Protein AF-0000000072263989 (afdb_homodimer)

Nearest PDB structures (foldseek):
  3fhm-assembly2_B  TM=9.798E-01  e=7.984E-18  Agrobacterium fabrum str. C58
  3fhm-assembly2_C  TM=9.770E-01  e=9.778E-18  Agrobacterium fabrum str. C58
  3fhm-assembly1_D  TM=9.796E-01  e=4.326E-17  Agrobacterium fabrum str. C58
  4fry-assembly1_A  TM=9.377E-01  e=8.431E-15  Burkholderia ambifaria MC40-6
  1xkf-assembly1_B-2  TM=8.499E-01  e=1.248E-11  Mycobacterium tuberculosis

Organism: Brucella abortus (strain 2308) (NCBI:txid359391)

InterPro domains:
  IPR000644 CBS domain [PF00571] (12-61)
  IPR000644 CBS domain [PF00571] (72-124)
  IPR000644 CBS domain [PS51371] (8-68)
  IPR000644 CBS domain [PS51371] (76-131)
  IPR000644 CBS domain [SM00116] (13-61)
  IPR000644 CBS domain [SM00116] (79-126)
  IPR044725 CBS domain-containing protein CBSX3, CBS domain [cd04623] (11-123)
  IPR046342 CBS domain superfamily [G3DSA:3.10.580.10] (1-142)
  IPR046342 CBS domain superfamily [SSF54631] (1-140)
  IPR051257 Diverse Function CBS-Domain-Containing Protein [PTHR43080] (1-140)

pLDDT: mean 94.85, std 5.12, range [74.19, 98.88]

Secondary structure (DSSP, 8-state):
-BHHHHHHHH-----EE-TTSBHHHHHHHHHHHT-SEEEEE-TTS-EEEEEEHHHHHHHHHH-HHHHTTSBHHHHSB-S---B-TTSBHHHHHHHHHHHT-SEEEEEETTEEEEEEEHHHHHHHHHHHHHHHHHHHHHHHHH-/-BHHHHHHHH-----EE-TTSBHHHHHHHHHHHT-SEEEEE-TTS-EEEEEEHHHHHHHHHH-HHHHTTSBHHHHSB-S---B-TTSBHHHHHHHHHHHT-SEEEEEETTEEEEEEEHHHHHHHHHHHHHHHHHHHHHHHHH-

Foldseek 3Di:
DWLQVLCVVVHADAAADEQQAFQLVVVVVCVVVVHFKHFYADPVQATQFMDGPVLLVVLCVVPVVCRRGDGNNVRTGRPAAAAERGHHLVRVVVVCVVVVHFKHFYDDPRHT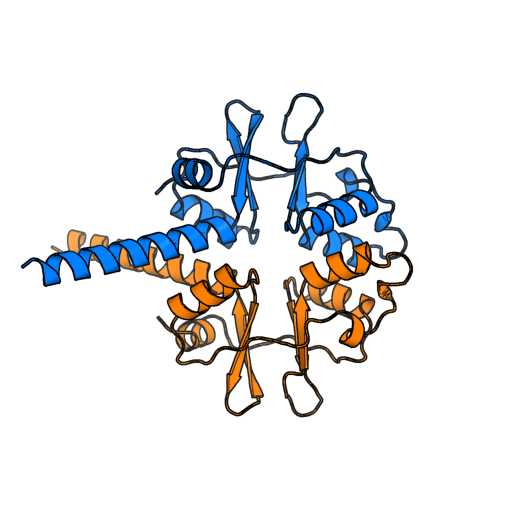RHMGGVVSSVVVVVVVVVVVVVVVVVVVVVD/DWLQVLCVVVHADAAADEQQAFQLVVVVVCVVVVHFKHFYADPVQATQFMDGPVLLVVLCVVPVVCRRGDGNNVRTGRPAAAAERGHHLVVVVVVCVVVVHFKHFYDDPRHTGHMGGVVSSVVVVVVVVVVVVVVVVVVVVVD

Solvent-accessible surface area (backbone atoms only — not comparable to full-atom values): 15275 Å² total; per-residue (Å²): 111,34,42,43,61,51,34,72,70,77,46,48,80,67,66,70,44,53,46,78,40,30,35,48,56,49,35,42,49,32,54,74,69,70,47,64,61,34,40,22,33,51,98,87,40,34,72,56,25,35,39,37,44,64,37,51,41,46,37,38,56,75,36,57,94,54,31,50,73,33,35,32,63,79,49,36,45,58,87,63,66,68,45,40,52,81,40,38,49,68,57,52,50,49,51,27,60,75,68,69,49,55,71,31,44,24,44,56,97,69,28,69,61,28,66,48,38,53,66,56,53,50,49,50,51,52,52,50,53,50,50,51,52,47,51,52,50,52,51,58,69,74,98,112,34,42,43,61,51,34,72,71,78,46,48,80,69,68,69,42,52,47,77,42,31,36,49,57,51,36,42,49,32,55,74,68,71,47,65,62,35,42,22,33,50,97,87,38,34,74,56,26,34,39,36,43,64,37,51,41,45,37,38,54,75,36,59,94,53,33,50,74,34,35,32,63,79,50,36,45,58,88,62,65,68,45,37,51,80,41,38,49,67,59,53,50,49,50,28,60,74,68,70,49,54,70,31,45,24,43,55,95,69,28,69,60,26,66,48,38,55,65,56,54,51,49,50,50,52,51,50,53,51,51,52,51,48,52,52,49,51,49,56,69,71,97

Structure (mmCIF, N/CA/C/O backbone):
data_AF-0000000072263989-model_v1
#
loop_
_entity.id
_entity.type
_entity.pdbx_description
1 p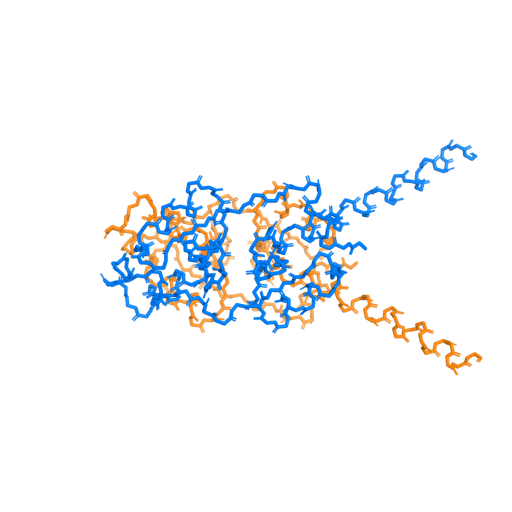olymer 'CBS domain'
#
loop_
_atom_site.group_PDB
_atom_site.id
_atom_site.type_symbol
_atom_site.label_atom_id
_atom_site.label_alt_id
_atom_site.label_comp_id
_atom_site.label_asym_id
_atom_site.label_entity_id
_atom_site.label_seq_id
_atom_site.pdbx_PDB_ins_code
_atom_site.Cartn_x
_atom_site.Cartn_y
_atom_site.Cartn_z
_atom_site.occupancy
_atom_site.B_iso_or_equiv
_atom_site.auth_seq_id
_atom_site.auth_comp_id
_atom_site.auth_asym_id
_atom_site.auth_atom_id
_atom_site.pdbx_PDB_model_num
ATOM 1 N N . MET A 1 1 ? 9.812 15.953 10.859 1 87.75 1 MET A N 1
ATOM 2 C CA . MET A 1 1 ? 10.164 14.609 11.297 1 87.75 1 MET A CA 1
ATOM 3 C C . MET A 1 1 ? 10.922 13.859 10.211 1 87.75 1 MET A C 1
ATOM 5 O O . MET A 1 1 ? 10.672 14.062 9.023 1 87.75 1 MET A O 1
ATOM 9 N N . THR A 1 2 ? 11.898 12.984 10.625 1 95.19 2 THR A N 1
ATOM 10 C CA . THR A 1 2 ? 12.82 12.367 9.672 1 95.19 2 THR A CA 1
ATOM 11 C C . THR A 1 2 ? 12.625 10.859 9.633 1 95.19 2 THR A C 1
ATOM 13 O O . THR A 1 2 ? 11.891 10.297 10.445 1 95.19 2 THR A O 1
ATOM 16 N N . VAL A 1 3 ? 13.281 10.219 8.664 1 97.5 3 VAL A N 1
ATOM 17 C CA . VAL A 1 3 ? 13.336 8.766 8.523 1 97.5 3 VAL A CA 1
ATOM 18 C C . VAL A 1 3 ? 13.961 8.156 9.781 1 97.5 3 VAL A C 1
ATOM 20 O O . VAL A 1 3 ? 13.469 7.145 10.289 1 97.5 3 VAL A O 1
ATOM 23 N N . ARG A 1 4 ? 14.938 8.852 10.312 1 97.25 4 ARG A N 1
ATOM 24 C CA . ARG A 1 4 ? 15.594 8.383 11.531 1 97.25 4 ARG A CA 1
ATOM 25 C C . ARG A 1 4 ? 14.594 8.25 12.672 1 97.25 4 ARG A C 1
ATOM 27 O O . ARG A 1 4 ? 14.602 7.25 13.398 1 97.25 4 ARG A O 1
ATOM 34 N N . SER A 1 5 ? 13.781 9.234 12.852 1 95.25 5 SER A N 1
ATOM 35 C CA . SER A 1 5 ? 12.812 9.234 13.938 1 95.25 5 SER A CA 1
ATOM 36 C C . SER A 1 5 ? 11.844 8.062 13.82 1 95.25 5 SER A C 1
ATOM 38 O O . SER A 1 5 ? 11.453 7.469 14.828 1 95.25 5 SER A O 1
ATOM 40 N N . ILE A 1 6 ? 11.445 7.715 12.594 1 96.25 6 ILE A N 1
ATOM 41 C CA . ILE A 1 6 ? 10.555 6.582 12.367 1 96.25 6 ILE A CA 1
ATOM 42 C C . ILE A 1 6 ? 11.273 5.281 12.727 1 96.25 6 ILE A C 1
ATOM 44 O O . ILE A 1 6 ? 10.719 4.438 13.43 1 96.25 6 ILE A O 1
ATOM 48 N N . LEU A 1 7 ? 12.523 5.168 12.305 1 97.56 7 LEU A N 1
ATOM 49 C CA . LEU A 1 7 ? 13.281 3.945 12.547 1 97.56 7 LEU A CA 1
ATOM 50 C C . LEU A 1 7 ? 13.539 3.744 14.039 1 97.56 7 LEU A C 1
ATOM 52 O O . LEU A 1 7 ? 13.531 2.613 14.523 1 97.56 7 LEU A O 1
ATOM 56 N N . GLU A 1 8 ? 13.766 4.816 14.711 1 96.19 8 GLU A N 1
ATOM 57 C CA . GLU A 1 8 ? 14.023 4.734 16.141 1 96.19 8 GLU A CA 1
ATOM 58 C C . GLU A 1 8 ? 12.789 4.246 16.906 1 96.19 8 GLU A C 1
ATOM 60 O O . GLU A 1 8 ? 12.906 3.617 17.953 1 96.19 8 GLU A O 1
ATOM 65 N N . THR A 1 9 ? 11.688 4.527 16.359 1 93.81 9 THR A N 1
ATOM 66 C CA . THR A 1 9 ? 10.445 4.148 17.031 1 93.81 9 THR A CA 1
ATOM 67 C C . THR A 1 9 ? 10.031 2.732 16.625 1 93.81 9 THR A C 1
ATOM 69 O O . THR A 1 9 ? 9.719 1.907 17.484 1 93.81 9 THR A O 1
ATOM 72 N N . LYS A 1 10 ? 10.062 2.408 15.344 1 95.06 10 LYS A N 1
ATOM 73 C CA . LYS A 1 10 ? 9.531 1.127 14.891 1 95.06 10 LYS A CA 1
ATOM 74 C C . LYS A 1 10 ? 10.602 0.046 14.898 1 95.06 10 LYS A C 1
ATOM 76 O O . LYS A 1 10 ? 10.297 -1.145 14.797 1 95.06 10 LYS A O 1
ATOM 81 N N . GLY A 1 11 ? 11.859 0.507 14.945 1 95.88 11 GLY A N 1
ATOM 82 C CA . GLY A 1 11 ? 12.969 -0.43 14.844 1 95.88 11 GLY A CA 1
ATOM 83 C C . GLY A 1 11 ? 13.602 -0.452 13.461 1 95.88 11 GLY A C 1
ATOM 84 O O . GLY A 1 11 ? 13.117 0.212 12.539 1 95.88 11 GLY A O 1
ATOM 85 N N . ARG A 1 12 ? 14.625 -1.256 13.352 1 96.12 12 ARG A N 1
ATOM 86 C CA . ARG A 1 12 ? 15.438 -1.224 12.133 1 96.12 12 ARG A CA 1
ATOM 87 C C . ARG A 1 12 ? 15.461 -2.59 11.453 1 96.12 12 ARG A C 1
ATOM 89 O O . ARG A 1 12 ? 16.188 -2.793 10.484 1 96.12 12 ARG A O 1
ATOM 96 N N . ASP A 1 13 ? 14.688 -3.502 11.883 1 95.06 13 ASP A N 1
ATOM 97 C CA . ASP A 1 13 ? 14.672 -4.852 11.328 1 95.06 13 ASP A CA 1
ATOM 98 C C . ASP A 1 13 ? 14.133 -4.859 9.898 1 95.06 13 ASP A C 1
ATOM 100 O O . ASP A 1 13 ? 13.148 -4.184 9.602 1 95.06 13 ASP A O 1
ATOM 104 N N . VAL A 1 14 ? 14.859 -5.598 9.086 1 96.62 14 VAL A N 1
ATOM 105 C CA . VAL A 1 14 ? 14.438 -5.75 7.699 1 96.62 14 VAL A CA 1
ATOM 106 C C . VAL A 1 14 ? 14.469 -7.227 7.312 1 96.62 14 VAL A C 1
ATOM 108 O O . VAL A 1 14 ? 15.461 -7.922 7.551 1 96.62 14 VAL A O 1
ATOM 111 N N . VAL A 1 15 ? 13.453 -7.766 6.828 1 97.12 15 VAL A N 1
ATOM 112 C CA . VAL A 1 15 ? 13.453 -9.109 6.254 1 97.12 15 VAL A CA 1
ATOM 113 C C . VAL A 1 15 ? 14.094 -9.078 4.871 1 97.12 15 VAL A C 1
ATOM 115 O O . VAL A 1 15 ? 13.641 -8.352 3.982 1 97.12 15 VAL A O 1
ATOM 118 N N . VAL A 1 16 ? 15.109 -9.836 4.734 1 97.94 16 VAL A N 1
ATOM 119 C CA . VAL A 1 16 ? 15.875 -9.852 3.49 1 97.94 16 VAL A CA 1
ATOM 120 C C . VAL A 1 16 ? 15.719 -11.203 2.803 1 97.94 16 VAL A C 1
ATOM 122 O O . VAL A 1 16 ? 15.453 -12.211 3.459 1 97.94 16 VAL A O 1
ATOM 125 N N . ILE A 1 17 ? 15.867 -11.211 1.512 1 98.31 17 ILE A N 1
ATOM 126 C CA . ILE A 1 17 ? 15.789 -12.438 0.726 1 98.31 17 ILE A CA 1
ATOM 127 C C . ILE A 1 17 ? 16.922 -12.461 -0.306 1 98.31 17 ILE A C 1
ATOM 129 O O . ILE A 1 17 ? 17.391 -11.406 -0.731 1 98.31 17 ILE A O 1
ATOM 133 N N . ALA A 1 18 ? 17.344 -13.609 -0.68 1 98 18 ALA A N 1
ATOM 134 C CA . ALA A 1 18 ? 18.391 -13.742 -1.695 1 98 18 ALA A CA 1
ATOM 135 C C . ALA A 1 18 ? 17.797 -13.664 -3.1 1 98 18 ALA A C 1
ATOM 137 O O . ALA A 1 18 ? 16.672 -14.125 -3.338 1 98 18 ALA A O 1
ATOM 138 N N . SER A 1 19 ? 18.609 -13.148 -4.043 1 97.94 19 SER A N 1
ATOM 139 C CA . SER A 1 19 ? 18.156 -12.984 -5.418 1 97.94 19 SER A CA 1
ATOM 140 C C . SER A 1 19 ? 17.906 -14.336 -6.082 1 97.94 19 SER A C 1
ATOM 142 O O . SER A 1 19 ? 17.109 -14.438 -7.012 1 97.94 19 SER A O 1
ATOM 144 N N . ALA A 1 20 ? 18.516 -15.367 -5.59 1 98.06 20 ALA A N 1
ATOM 145 C CA . ALA A 1 20 ? 18.422 -16.688 -6.195 1 98.06 20 ALA A CA 1
ATOM 146 C C . ALA A 1 20 ? 17.188 -17.438 -5.688 1 98.06 20 ALA A C 1
ATOM 148 O O . ALA A 1 20 ? 16.797 -18.453 -6.258 1 98.06 20 ALA A O 1
ATOM 149 N N . ASP A 1 21 ? 16.641 -17 -4.547 1 98.19 21 ASP A N 1
ATOM 150 C CA . ASP A 1 21 ? 15.445 -17.656 -4.02 1 98.19 21 ASP A CA 1
ATOM 151 C C . ASP A 1 21 ? 14.297 -17.594 -5.031 1 98.19 21 ASP A C 1
ATOM 153 O O . ASP A 1 21 ? 14.32 -16.781 -5.953 1 98.19 21 ASP A O 1
ATOM 157 N N . THR A 1 22 ? 13.297 -18.469 -4.934 1 98.69 22 THR A N 1
ATOM 158 C CA . THR A 1 22 ? 12.172 -18.5 -5.863 1 98.69 22 THR A CA 1
ATOM 159 C C . THR A 1 22 ? 11.078 -17.547 -5.426 1 98.69 22 THR A C 1
ATOM 161 O O . THR A 1 22 ? 11.039 -17.125 -4.27 1 98.69 22 THR A O 1
ATOM 164 N N . LEU A 1 23 ? 10.227 -17.219 -6.344 1 98.69 23 LEU A N 1
ATOM 165 C CA . LEU A 1 23 ? 9.062 -16.406 -6.023 1 98.69 23 LEU A CA 1
ATOM 166 C C . LEU A 1 23 ? 8.172 -17.109 -5 1 98.69 23 LEU A C 1
ATOM 168 O O . LEU A 1 23 ? 7.57 -16.453 -4.145 1 98.69 23 LEU A O 1
ATOM 172 N N . SER A 1 24 ? 8.148 -18.438 -5.078 1 98.69 24 SER A N 1
ATOM 173 C CA . SER A 1 24 ? 7.406 -19.219 -4.086 1 98.69 24 SER A CA 1
ATOM 174 C C . SER A 1 24 ? 7.934 -18.969 -2.678 1 98.69 24 SER A C 1
ATOM 176 O O . SER A 1 24 ? 7.156 -18.75 -1.745 1 98.69 24 SER A O 1
ATOM 178 N N . GLN A 1 25 ? 9.188 -18.953 -2.535 1 98.69 25 GLN A N 1
ATOM 179 C CA . GLN A 1 25 ? 9.805 -18.672 -1.242 1 98.69 25 GLN A CA 1
ATOM 180 C C . GLN A 1 25 ? 9.516 -17.234 -0.796 1 98.69 25 GLN A C 1
ATOM 182 O O . GLN A 1 25 ? 9.258 -16.984 0.383 1 98.69 25 GLN A O 1
ATOM 187 N N . ALA A 1 26 ? 9.586 -16.344 -1.724 1 98.88 26 ALA A N 1
ATOM 188 C CA . ALA A 1 26 ? 9.289 -14.945 -1.417 1 98.88 26 ALA A CA 1
ATOM 189 C C . ALA A 1 26 ? 7.855 -14.781 -0.922 1 98.88 26 ALA A C 1
ATOM 191 O O . ALA A 1 26 ? 7.609 -14.094 0.07 1 98.88 26 ALA A O 1
ATOM 192 N N . VAL A 1 27 ? 6.902 -15.406 -1.584 1 98.81 27 VAL A N 1
ATOM 193 C CA . VAL A 1 27 ? 5.492 -15.352 -1.224 1 98.81 27 VAL A CA 1
ATOM 194 C C . VAL A 1 27 ? 5.289 -15.898 0.185 1 98.81 27 VAL A C 1
ATOM 196 O O . VAL A 1 27 ? 4.574 -15.305 0.996 1 98.81 27 VAL A O 1
ATOM 199 N N . ALA A 1 28 ? 5.941 -16.984 0.44 1 98.81 28 ALA A N 1
ATOM 200 C CA . ALA A 1 28 ? 5.863 -17.578 1.773 1 98.81 28 ALA A CA 1
ATOM 201 C C . ALA A 1 28 ? 6.391 -16.609 2.832 1 98.81 28 ALA A C 1
ATOM 203 O O . ALA A 1 28 ? 5.801 -16.484 3.908 1 98.81 28 ALA A O 1
ATOM 204 N N . MET A 1 29 ? 7.434 -15.938 2.553 1 98.81 29 MET A N 1
ATOM 205 C CA . MET A 1 29 ? 8.047 -15.008 3.492 1 98.81 29 MET A CA 1
ATOM 206 C C . MET A 1 29 ? 7.16 -13.781 3.703 1 98.81 29 MET A C 1
ATOM 208 O O . MET A 1 29 ? 6.969 -13.336 4.836 1 98.81 29 MET A O 1
ATOM 212 N N . LEU A 1 30 ? 6.645 -13.25 2.609 1 98.75 30 LEU A N 1
ATOM 213 C CA . LEU A 1 30 ? 5.727 -12.117 2.73 1 98.75 30 LEU A CA 1
ATOM 214 C C . LEU A 1 30 ? 4.566 -12.461 3.658 1 98.75 30 LEU A C 1
ATOM 216 O O . LEU A 1 30 ? 4.215 -11.672 4.539 1 98.75 30 LEU A O 1
ATOM 220 N N . ASN A 1 31 ? 4.008 -13.617 3.457 1 98.69 31 ASN A N 1
ATOM 221 C CA . ASN A 1 31 ? 2.852 -14.047 4.234 1 98.69 31 ASN A CA 1
ATOM 222 C C . ASN A 1 31 ? 3.221 -14.305 5.691 1 98.69 31 ASN A C 1
ATOM 224 O O . ASN A 1 31 ? 2.51 -13.883 6.602 1 98.69 31 ASN A O 1
ATOM 228 N N . LYS A 1 32 ? 4.309 -14.992 5.891 1 98.38 32 LYS A N 1
ATOM 229 C CA . LYS A 1 32 ? 4.766 -15.359 7.23 1 98.38 32 LYS A CA 1
ATOM 230 C C . LYS A 1 32 ? 4.988 -14.117 8.094 1 98.38 32 LYS A C 1
ATOM 232 O O . LYS A 1 32 ? 4.578 -14.078 9.25 1 98.38 32 LYS A O 1
ATOM 237 N N . HIS A 1 33 ? 5.617 -13.125 7.531 1 98 33 HIS A N 1
ATOM 238 C CA . HIS A 1 33 ? 5.992 -11.945 8.297 1 98 33 HIS A CA 1
ATOM 239 C C . HIS A 1 33 ? 4.914 -10.867 8.211 1 98 33 HIS A C 1
ATOM 241 O O . HIS A 1 33 ? 5.016 -9.828 8.867 1 98 33 HIS A O 1
ATOM 247 N N . LYS A 1 34 ? 3.9 -11.055 7.332 1 97.31 34 LYS A N 1
ATOM 248 C CA . LYS A 1 34 ? 2.799 -10.117 7.141 1 97.31 34 LYS A CA 1
ATOM 249 C C . LYS A 1 34 ? 3.314 -8.742 6.707 1 97.31 34 LYS A C 1
ATOM 251 O O . LYS A 1 34 ? 2.936 -7.723 7.281 1 97.31 34 LYS A O 1
ATOM 256 N N . ILE A 1 35 ? 4.211 -8.805 5.684 1 97.69 35 ILE A N 1
ATOM 257 C CA . ILE A 1 35 ? 4.789 -7.574 5.156 1 97.69 35 ILE A CA 1
ATOM 258 C C . ILE A 1 35 ? 4.539 -7.488 3.652 1 97.69 35 ILE A C 1
ATOM 260 O O . ILE A 1 35 ? 4.246 -8.5 3.006 1 97.69 35 ILE A O 1
ATOM 264 N N . GLY A 1 36 ? 4.645 -6.25 3.07 1 98.06 36 GLY A N 1
ATOM 265 C CA . GLY A 1 36 ? 4.293 -6.035 1.677 1 98.06 36 GLY A CA 1
ATOM 266 C C . GLY A 1 36 ? 5.496 -6.051 0.75 1 98.06 36 GLY A C 1
ATOM 267 O O . GLY A 1 36 ? 5.344 -5.969 -0.472 1 98.06 36 GLY A O 1
ATOM 268 N N . ALA A 1 37 ? 6.707 -6.168 1.387 1 98.56 37 ALA A N 1
ATOM 269 C CA . ALA A 1 37 ? 7.902 -6.141 0.546 1 98.56 37 ALA A CA 1
ATOM 270 C C . ALA A 1 37 ? 9.078 -6.824 1.238 1 98.56 37 ALA A C 1
ATOM 272 O O . ALA A 1 37 ? 9.141 -6.867 2.469 1 98.56 37 ALA A O 1
ATOM 273 N N . LEU A 1 38 ? 9.945 -7.344 0.44 1 98.75 38 LEU A N 1
ATOM 274 C CA . LEU A 1 38 ? 11.234 -7.895 0.84 1 98.75 38 LEU A CA 1
ATOM 275 C C . LEU A 1 38 ? 12.383 -7.141 0.175 1 98.75 38 LEU A C 1
ATOM 277 O O . LEU A 1 38 ? 12.32 -6.84 -1.02 1 98.75 38 LEU A O 1
ATOM 281 N N . VAL A 1 39 ? 13.398 -6.852 0.954 1 98.75 39 VAL A N 1
ATOM 282 C CA . VAL A 1 39 ? 14.586 -6.27 0.35 1 98.75 39 VAL A CA 1
ATOM 283 C C . VAL A 1 39 ? 15.547 -7.375 -0.074 1 98.75 39 VAL A C 1
ATOM 285 O O . VAL A 1 39 ? 15.766 -8.336 0.666 1 98.75 39 VAL A O 1
ATOM 288 N N . VAL A 1 40 ? 16.016 -7.223 -1.274 1 98.62 40 VAL A N 1
ATOM 289 C CA . VAL A 1 40 ? 16.969 -8.195 -1.803 1 98.62 40 VAL A CA 1
ATOM 290 C C . VAL A 1 40 ? 18.391 -7.691 -1.575 1 98.62 40 VAL A C 1
ATOM 292 O O . VAL A 1 40 ? 18.766 -6.613 -2.045 1 98.62 40 VAL A O 1
ATOM 295 N N . CYS A 1 41 ? 19.141 -8.43 -0.882 1 96.88 41 CYS A N 1
ATOM 296 C CA . CYS A 1 41 ? 20.531 -8.062 -0.605 1 96.88 41 CYS A CA 1
ATOM 297 C C . CYS A 1 41 ? 21.484 -9.203 -0.952 1 96.88 41 CYS A C 1
ATOM 299 O O . CYS A 1 41 ? 21.078 -10.367 -0.935 1 96.88 41 CYS A O 1
ATOM 301 N N . ASP A 1 42 ? 22.672 -8.789 -1.294 1 93.88 42 ASP A N 1
ATOM 302 C CA . ASP A 1 42 ? 23.703 -9.812 -1.449 1 93.88 42 ASP A CA 1
ATOM 303 C C . ASP A 1 42 ? 24.297 -10.195 -0.099 1 93.88 42 ASP A C 1
ATOM 305 O O . ASP A 1 42 ? 23.844 -9.727 0.946 1 93.88 42 ASP A O 1
ATOM 309 N N . GLU A 1 43 ? 25.281 -11.07 -0.122 1 91.62 43 GLU A N 1
ATOM 310 C CA . GLU A 1 43 ? 25.859 -11.602 1.104 1 91.62 43 GLU A CA 1
ATOM 311 C C . GLU A 1 43 ? 26.562 -10.508 1.902 1 91.62 43 GLU A C 1
ATOM 313 O O . GLU A 1 43 ? 26.703 -10.617 3.121 1 91.62 43 GLU A O 1
ATOM 318 N N . ALA A 1 44 ? 26.969 -9.422 1.231 1 90.25 44 ALA A N 1
ATOM 319 C CA . ALA A 1 44 ? 27.703 -8.344 1.887 1 90.25 44 ALA A CA 1
ATOM 320 C C . ALA A 1 44 ? 26.734 -7.289 2.438 1 90.25 44 ALA A C 1
ATOM 322 O O . ALA A 1 44 ? 27.172 -6.324 3.072 1 90.25 44 ALA A O 1
ATOM 323 N N . GLY A 1 45 ? 25.438 -7.414 2.184 1 90 45 GLY A N 1
ATOM 324 C CA . GLY A 1 45 ? 24.453 -6.48 2.711 1 90 45 GLY A CA 1
ATOM 325 C C . GLY A 1 45 ? 24.141 -5.352 1.753 1 90 45 GLY A C 1
ATOM 326 O O . GLY A 1 45 ? 23.453 -4.391 2.125 1 90 45 GLY A O 1
ATOM 327 N N . HIS A 1 46 ? 24.656 -5.461 0.558 1 93.69 46 HIS A N 1
ATOM 328 C CA . HIS A 1 46 ? 24.312 -4.465 -0.457 1 93.69 46 HIS A CA 1
ATOM 329 C C . HIS A 1 46 ? 22.938 -4.719 -1.038 1 93.69 46 HIS A C 1
ATOM 331 O O . HIS A 1 46 ? 22.562 -5.867 -1.302 1 93.69 46 HIS A O 1
ATOM 337 N N . ILE A 1 47 ? 22.266 -3.633 -1.235 1 96.56 47 ILE A N 1
ATOM 338 C CA . ILE A 1 47 ? 20.906 -3.73 -1.759 1 96.56 47 ILE A CA 1
ATOM 339 C C . ILE A 1 47 ? 20.953 -4.039 -3.254 1 96.56 47 ILE A C 1
ATOM 341 O O . ILE A 1 47 ? 21.562 -3.299 -4.031 1 96.56 47 ILE A O 1
ATOM 345 N N . GLU A 1 48 ? 20.297 -5.133 -3.625 1 96.81 48 GLU A N 1
ATOM 346 C CA . GLU A 1 48 ? 20.234 -5.535 -5.027 1 96.81 48 GLU A CA 1
ATOM 347 C C . GLU A 1 48 ? 18.891 -5.18 -5.652 1 96.81 48 GLU A C 1
ATOM 349 O O . GLU A 1 48 ? 18.781 -5.035 -6.871 1 96.81 48 GLU A O 1
ATOM 354 N N . GLY A 1 49 ? 17.891 -5.152 -4.867 1 97.88 49 GLY A N 1
ATOM 355 C CA . GLY A 1 49 ? 16.547 -4.895 -5.348 1 97.88 49 GLY A CA 1
ATOM 356 C C . GLY A 1 49 ? 15.492 -4.98 -4.258 1 97.88 49 GLY A C 1
ATOM 357 O O . GLY A 1 49 ? 15.82 -4.965 -3.068 1 97.88 49 GLY A O 1
ATOM 358 N N . ILE A 1 50 ? 14.266 -4.945 -4.652 1 98.69 50 ILE A N 1
ATOM 359 C CA . ILE A 1 50 ? 13.133 -5.07 -3.74 1 98.69 50 ILE A CA 1
ATOM 360 C C . ILE A 1 50 ? 12 -5.832 -4.426 1 98.69 50 ILE A C 1
ATOM 362 O O . ILE A 1 50 ? 11.781 -5.676 -5.629 1 98.69 50 ILE A O 1
ATOM 366 N N . LEU A 1 51 ? 11.352 -6.707 -3.719 1 98.81 51 LEU A N 1
ATOM 367 C CA . LEU A 1 51 ? 10.211 -7.469 -4.211 1 98.81 51 LEU A CA 1
ATOM 368 C C . LEU A 1 51 ? 8.969 -7.195 -3.367 1 98.81 51 LEU A C 1
ATOM 370 O O . LEU A 1 51 ? 8.961 -7.465 -2.164 1 98.81 51 LEU A O 1
ATOM 374 N N . SER A 1 52 ? 7.949 -6.648 -3.982 1 98.62 52 SER A N 1
ATOM 375 C CA . SER A 1 52 ? 6.715 -6.312 -3.281 1 98.62 52 SER A CA 1
ATOM 376 C C . SER A 1 52 ? 5.566 -7.215 -3.717 1 98.62 52 SER A C 1
ATOM 378 O O . SER A 1 52 ? 5.723 -8.031 -4.629 1 98.62 52 SER A O 1
ATOM 380 N N . GLU A 1 53 ? 4.438 -7.09 -2.994 1 98.62 53 GLU A N 1
ATOM 381 C CA . GLU A 1 53 ? 3.207 -7.77 -3.385 1 98.62 53 GLU A CA 1
ATOM 382 C C . GLU A 1 53 ? 2.822 -7.434 -4.824 1 98.62 53 GLU A C 1
ATOM 384 O O . GLU A 1 53 ? 2.357 -8.297 -5.566 1 98.62 53 GLU A O 1
ATOM 389 N N . ARG A 1 54 ? 3.082 -6.203 -5.254 1 98.25 54 ARG A N 1
ATOM 390 C CA . ARG A 1 54 ? 2.791 -5.785 -6.621 1 98.25 54 ARG A CA 1
ATOM 391 C C . ARG A 1 54 ? 3.662 -6.535 -7.621 1 98.25 54 ARG A C 1
ATOM 393 O O . ARG A 1 54 ? 3.207 -6.871 -8.719 1 98.25 54 ARG A O 1
ATOM 400 N N . ASP A 1 55 ? 4.871 -6.711 -7.301 1 98.44 55 ASP A N 1
ATOM 401 C CA . ASP A 1 55 ? 5.762 -7.48 -8.164 1 98.44 55 ASP A CA 1
ATOM 402 C C . ASP A 1 55 ? 5.242 -8.906 -8.359 1 98.44 55 ASP A C 1
ATOM 404 O O . ASP A 1 55 ? 5.363 -9.469 -9.445 1 98.44 55 ASP A O 1
ATOM 408 N N . VAL A 1 56 ? 4.715 -9.492 -7.27 1 98.69 56 VAL A N 1
ATOM 409 C CA . VAL A 1 56 ? 4.145 -10.836 -7.348 1 98.69 56 VAL A CA 1
ATOM 410 C C . VAL A 1 56 ? 2.99 -10.852 -8.344 1 98.69 56 VAL A C 1
ATOM 412 O O . VAL A 1 56 ? 2.939 -11.703 -9.234 1 98.69 56 VAL A O 1
ATOM 415 N N . VAL A 1 57 ? 2.121 -9.922 -8.219 1 98.62 57 VAL A N 1
ATOM 416 C CA . VAL A 1 57 ? 0.953 -9.836 -9.086 1 98.62 57 VAL A CA 1
ATOM 417 C C . VAL A 1 57 ? 1.397 -9.633 -10.531 1 98.62 57 VAL A C 1
ATOM 419 O O . VAL A 1 57 ? 0.873 -10.273 -11.445 1 98.62 57 VAL A O 1
ATOM 422 N N . ARG A 1 58 ? 2.332 -8.797 -10.727 1 98.38 58 ARG A N 1
ATOM 423 C CA . ARG A 1 58 ? 2.857 -8.531 -12.062 1 98.38 58 ARG A CA 1
ATOM 424 C C . ARG A 1 58 ? 3.445 -9.797 -12.68 1 98.38 58 ARG A C 1
ATOM 426 O O . ARG A 1 58 ? 3.215 -10.086 -13.852 1 98.38 58 ARG A O 1
ATOM 433 N N . ALA A 1 59 ? 4.215 -10.508 -11.922 1 98.5 59 ALA A N 1
ATOM 434 C CA . ALA A 1 59 ? 4.828 -11.742 -12.406 1 98.5 59 ALA A CA 1
ATOM 435 C C . ALA A 1 59 ? 3.766 -12.758 -12.805 1 98.5 59 ALA A C 1
ATOM 437 O O . ALA A 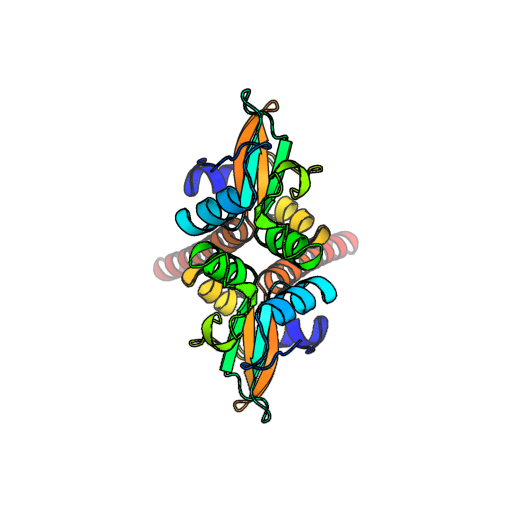1 59 ? 3.883 -13.414 -13.836 1 98.5 59 ALA A O 1
ATOM 438 N N . LEU A 1 60 ? 2.738 -12.875 -11.93 1 98.38 60 LEU A N 1
ATOM 439 C CA . LEU A 1 60 ? 1.648 -13.812 -12.203 1 98.38 60 LEU A CA 1
ATOM 440 C C . LEU A 1 60 ? 0.913 -13.422 -13.484 1 98.38 60 LEU A C 1
ATOM 442 O O . LEU A 1 60 ? 0.573 -14.289 -14.297 1 98.38 60 LEU A O 1
ATOM 446 N N . ALA A 1 61 ? 0.652 -12.133 -13.617 1 98.12 61 ALA A N 1
ATOM 447 C CA . ALA A 1 61 ? -0.059 -11.656 -14.797 1 98.12 61 ALA A CA 1
ATOM 448 C C . ALA A 1 61 ? 0.737 -11.938 -16.062 1 98.12 61 ALA A C 1
ATOM 450 O O . ALA A 1 61 ? 0.159 -12.195 -17.125 1 98.12 61 ALA A O 1
ATOM 451 N N . ALA A 1 62 ? 2.025 -11.844 -15.977 1 96.94 62 ALA A N 1
ATOM 452 C CA . ALA A 1 62 ? 2.896 -12.047 -17.141 1 96.94 62 ALA A CA 1
ATOM 453 C C . ALA A 1 62 ? 2.996 -13.523 -17.5 1 96.94 62 ALA A C 1
ATOM 455 O O . ALA A 1 62 ? 2.92 -13.891 -18.672 1 96.94 62 ALA A O 1
ATOM 456 N N . GLN A 1 63 ? 3.207 -14.414 -16.484 1 94.5 63 GLN A N 1
ATOM 457 C CA . GLN A 1 63 ? 3.35 -15.852 -16.688 1 94.5 63 GLN A CA 1
ATOM 458 C C . GLN A 1 63 ? 2.842 -16.625 -15.477 1 94.5 63 GLN A C 1
ATOM 460 O O . GLN A 1 63 ? 3.633 -17.109 -14.656 1 94.5 63 GLN A O 1
ATOM 465 N N . GLU A 1 64 ? 1.722 -16.938 -15.539 1 92 64 GLU A N 1
ATOM 466 C CA . GLU A 1 64 ? 1.05 -17.531 -14.391 1 92 64 GLU A CA 1
ATOM 467 C C . GLU A 1 64 ? 1.674 -18.875 -14.023 1 92 64 GLU A C 1
ATOM 469 O O . GLU A 1 64 ? 2.135 -19.078 -12.898 1 92 64 GLU A O 1
ATOM 474 N N . SER A 1 65 ? 1.812 -19.828 -14.992 1 90.69 65 SER A N 1
ATOM 475 C CA . SER A 1 65 ? 2.191 -21.203 -14.734 1 90.69 65 SER A CA 1
ATOM 476 C C . SER A 1 65 ? 3.656 -21.312 -14.32 1 90.69 65 SER A C 1
ATOM 478 O O . SER A 1 65 ? 4.039 -22.234 -13.602 1 90.69 65 SER A O 1
ATOM 480 N N . GLN A 1 66 ? 4.461 -20.312 -14.625 1 94.06 66 GLN A N 1
ATOM 481 C CA . GLN A 1 66 ? 5.891 -20.406 -14.359 1 94.06 66 GLN A CA 1
ATOM 482 C C . GLN A 1 66 ? 6.332 -19.375 -13.336 1 94.06 66 GLN A C 1
ATOM 484 O O . GLN A 1 66 ? 7.484 -19.375 -12.891 1 94.06 66 GLN A O 1
ATOM 489 N N . ALA A 1 67 ? 5.441 -18.594 -12.953 1 97 67 ALA A N 1
ATOM 490 C CA . ALA A 1 67 ? 5.812 -17.438 -12.141 1 97 67 ALA A CA 1
ATOM 491 C C . ALA A 1 67 ? 6.438 -17.875 -10.82 1 97 67 ALA A C 1
ATOM 493 O O . ALA A 1 67 ? 7.48 -17.359 -10.422 1 97 67 ALA A O 1
ATOM 494 N N . MET A 1 68 ? 5.918 -18.875 -10.203 1 97.5 68 MET A N 1
ATOM 495 C CA . MET A 1 68 ? 6.297 -19.234 -8.836 1 97.5 68 MET A CA 1
ATOM 496 C C . MET A 1 68 ? 7.68 -19.875 -8.797 1 97.5 68 MET A C 1
ATOM 498 O O . MET A 1 68 ? 8.328 -19.891 -7.75 1 97.5 68 MET A O 1
ATOM 502 N N . SER A 1 69 ? 8.102 -20.375 -9.914 1 97.81 69 SER A N 1
ATOM 503 C CA . SER A 1 69 ? 9.406 -21.047 -9.969 1 97.81 69 SER A CA 1
ATOM 504 C C . SER A 1 69 ? 10.5 -20.062 -10.383 1 97.81 69 SER A C 1
ATOM 506 O O . SER A 1 69 ? 11.688 -20.391 -10.305 1 97.81 69 SER A O 1
ATOM 508 N N . LYS A 1 70 ? 10.133 -18.875 -10.805 1 98.38 70 LYS A N 1
ATOM 509 C CA . LYS A 1 70 ? 11.125 -17.875 -11.188 1 98.38 70 LYS A CA 1
ATOM 510 C C . LYS A 1 70 ? 11.938 -17.406 -9.977 1 98.38 70 LYS A C 1
ATOM 512 O O . LYS A 1 70 ? 11.445 -17.453 -8.844 1 98.38 70 LYS A O 1
ATOM 517 N N . SER A 1 71 ? 13.164 -16.984 -10.281 1 98.69 71 SER A N 1
ATOM 518 C CA . SER A 1 71 ? 13.984 -16.422 -9.219 1 98.69 71 SER A CA 1
ATOM 519 C C . SER A 1 71 ? 13.523 -15.023 -8.852 1 98.69 71 SER A C 1
ATOM 521 O O . SER A 1 71 ? 12.953 -14.312 -9.672 1 98.69 71 SER A O 1
ATOM 523 N N . VAL A 1 72 ? 13.789 -14.617 -7.617 1 98.81 72 VAL A N 1
ATOM 524 C CA . VAL A 1 72 ? 13.516 -13.258 -7.164 1 98.81 72 VAL A CA 1
ATOM 525 C C . VAL A 1 72 ? 14.188 -12.258 -8.102 1 98.81 72 VAL A C 1
ATOM 527 O O . VAL A 1 72 ? 13.594 -11.234 -8.453 1 98.81 72 VAL A O 1
ATOM 530 N N . ALA A 1 73 ? 15.375 -12.555 -8.57 1 98.5 73 ALA A N 1
ATOM 531 C CA . ALA A 1 73 ? 16.125 -11.68 -9.469 1 98.5 73 ALA A CA 1
ATOM 532 C C . ALA A 1 73 ? 15.336 -11.398 -10.75 1 98.5 73 ALA A C 1
ATOM 534 O O . ALA A 1 73 ? 15.422 -10.297 -11.305 1 98.5 73 ALA A O 1
ATOM 535 N N . GLU A 1 74 ? 14.562 -12.281 -11.195 1 98.25 74 GLU A N 1
ATOM 536 C CA . GLU A 1 74 ? 13.828 -12.164 -12.453 1 98.25 74 GLU A CA 1
ATOM 537 C C . GLU A 1 74 ? 12.555 -11.328 -12.273 1 98.25 74 GLU A C 1
ATOM 539 O O . GLU A 1 74 ? 11.961 -10.883 -13.25 1 98.25 74 GLU A O 1
ATOM 544 N N . VAL A 1 75 ? 12.109 -11.164 -11.023 1 98.31 75 VAL A N 1
ATOM 545 C CA . VAL A 1 75 ? 10.781 -10.609 -10.797 1 98.31 75 VAL A CA 1
ATOM 546 C C . VAL A 1 75 ? 10.898 -9.289 -10.039 1 98.31 75 VAL A C 1
ATOM 548 O O . VAL A 1 75 ? 10.047 -8.406 -10.188 1 98.31 75 VAL A O 1
ATOM 551 N N . MET A 1 76 ? 11.938 -9.094 -9.266 1 98.5 76 MET A N 1
ATOM 552 C CA . MET A 1 76 ? 12.086 -7.953 -8.375 1 98.5 76 MET A CA 1
ATOM 553 C C . MET A 1 76 ? 12.289 -6.664 -9.164 1 98.5 76 MET A C 1
ATOM 555 O O . MET A 1 76 ? 12.539 -6.703 -10.367 1 98.5 76 MET A O 1
ATOM 559 N N . THR A 1 77 ? 12.039 -5.574 -8.477 1 98.06 77 THR A N 1
ATOM 560 C CA . THR A 1 77 ? 12.5 -4.281 -8.977 1 98.06 77 THR A CA 1
ATOM 561 C C . THR A 1 77 ? 13.984 -4.086 -8.672 1 98.06 77 THR A C 1
ATOM 563 O O . THR A 1 77 ? 14.391 -4.07 -7.504 1 98.06 77 THR A O 1
ATOM 566 N N . SER A 1 78 ? 14.75 -3.922 -9.648 1 96.25 78 SER A N 1
ATOM 567 C CA . SER A 1 78 ? 16.188 -3.838 -9.445 1 96.25 78 SER A CA 1
ATOM 568 C C . SER A 1 78 ? 16.641 -2.393 -9.289 1 96.25 78 SER A C 1
ATOM 570 O O . SER A 1 78 ? 17.625 -2.117 -8.602 1 96.25 78 SER A O 1
ATOM 572 N N . LYS A 1 79 ? 15.984 -1.452 -9.938 1 93.38 79 LYS A N 1
ATOM 573 C CA . LYS A 1 79 ? 16.312 -0.039 -9.758 1 93.38 79 LYS A CA 1
ATOM 574 C C . LYS A 1 79 ? 15.594 0.531 -8.531 1 93.38 79 LYS A C 1
ATOM 576 O O . LYS A 1 79 ? 14.719 1.386 -8.664 1 93.38 79 LYS A O 1
ATOM 581 N N . VAL A 1 80 ? 16.109 0.153 -7.426 1 94.25 80 VAL A N 1
ATOM 582 C CA . VAL A 1 80 ? 15.469 0.478 -6.16 1 94.25 80 VAL A CA 1
ATOM 583 C C . VAL A 1 80 ? 15.82 1.906 -5.75 1 94.25 80 VAL A C 1
ATOM 585 O O . VAL A 1 80 ? 16.984 2.305 -5.805 1 94.25 80 VAL A O 1
ATOM 588 N N . GLN A 1 81 ? 14.898 2.686 -5.449 1 96.44 81 GLN A N 1
ATOM 589 C CA . GLN A 1 81 ? 15.141 3.98 -4.824 1 96.44 81 GLN A CA 1
ATOM 590 C C . GLN A 1 81 ? 15.297 3.842 -3.314 1 96.44 81 GLN A C 1
ATOM 592 O O . GLN A 1 81 ? 14.484 3.182 -2.66 1 96.44 81 GLN A O 1
ATOM 597 N N . VAL A 1 82 ? 16.328 4.445 -2.779 1 97.56 82 VAL A N 1
ATOM 598 C CA . VAL A 1 82 ? 16.609 4.359 -1.349 1 97.56 82 VAL A CA 1
ATOM 599 C C . VAL A 1 82 ? 16.484 5.738 -0.712 1 97.56 82 VAL A C 1
ATOM 601 O O . VAL A 1 82 ? 16.484 6.754 -1.412 1 97.56 82 VAL A O 1
ATOM 604 N N . CYS A 1 83 ? 16.312 5.75 0.568 1 98.12 83 CYS A N 1
ATOM 605 C CA . CYS A 1 83 ? 16.375 6.992 1.332 1 98.12 83 CYS A CA 1
ATOM 606 C C . CYS A 1 83 ? 17.406 6.883 2.455 1 98.12 83 CYS A C 1
ATOM 608 O O . CYS A 1 83 ? 18.031 5.84 2.629 1 98.12 83 CYS A O 1
ATOM 610 N N . HIS A 1 84 ? 17.625 8.008 3.07 1 98.38 84 HIS A N 1
ATOM 611 C CA . HIS A 1 84 ? 18.578 8.086 4.168 1 98.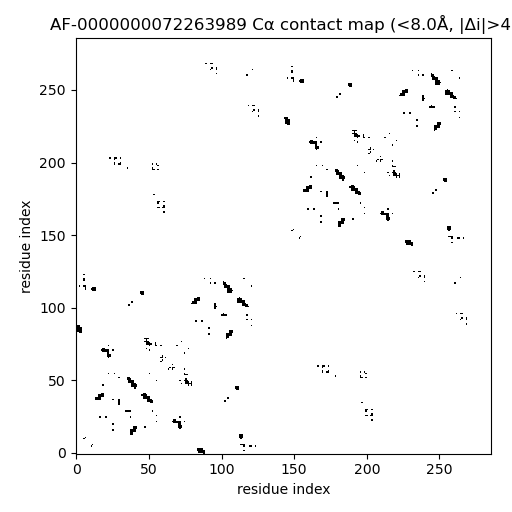38 84 HIS A CA 1
ATOM 612 C C . HIS A 1 84 ? 17.922 8.625 5.438 1 98.38 84 HIS A C 1
ATOM 614 O O . HIS A 1 84 ? 16.828 9.188 5.379 1 98.38 84 HIS A O 1
ATOM 620 N N . GLU A 1 85 ? 18.609 8.422 6.48 1 97.62 85 GLU A N 1
ATOM 621 C CA . GLU A 1 85 ? 18.016 8.734 7.777 1 97.62 85 GLU A CA 1
ATOM 622 C C . GLU A 1 85 ? 17.719 10.219 7.906 1 97.62 85 GLU A C 1
ATOM 624 O O . GLU A 1 85 ? 16.812 10.617 8.648 1 97.62 85 GLU A O 1
ATOM 629 N N . HIS A 1 86 ? 18.391 11.039 7.145 1 97.38 86 HIS A N 1
ATOM 630 C CA . HIS A 1 86 ? 18.219 12.477 7.289 1 97.38 86 HIS A CA 1
ATOM 631 C C . HIS A 1 86 ? 17.062 12.984 6.441 1 97.38 86 HIS A C 1
ATOM 633 O O . HIS A 1 86 ? 16.625 14.133 6.594 1 97.38 86 HIS A O 1
ATOM 639 N N . HIS A 1 87 ? 16.609 12.156 5.52 1 97.31 87 HIS A N 1
ATOM 640 C CA . HIS A 1 87 ? 15.461 12.578 4.727 1 97.31 87 HIS A CA 1
ATOM 641 C C . HIS A 1 87 ? 14.25 12.867 5.617 1 97.31 87 HIS A C 1
ATOM 643 O O . HIS A 1 87 ? 14.039 12.18 6.617 1 97.31 87 HIS A O 1
ATOM 649 N N . THR A 1 88 ? 13.461 13.883 5.238 1 94.69 88 THR A N 1
ATOM 650 C CA . THR A 1 88 ? 12.219 14.172 5.953 1 94.69 88 THR A CA 1
ATOM 651 C C . THR A 1 88 ? 11.109 13.227 5.496 1 94.69 88 THR A C 1
ATOM 653 O O . THR A 1 88 ? 11.164 12.672 4.398 1 94.69 88 THR A O 1
ATOM 656 N N . ILE A 1 89 ? 10.148 13.117 6.297 1 92.81 89 ILE A N 1
ATOM 657 C CA . ILE A 1 89 ? 8.984 12.297 5.992 1 92.81 89 ILE A CA 1
ATOM 658 C C . ILE A 1 89 ? 8.281 12.836 4.75 1 92.81 89 ILE A C 1
ATOM 660 O O . ILE A 1 89 ? 7.836 12.062 3.896 1 92.81 89 ILE A O 1
ATOM 664 N N . ASN A 1 90 ? 8.227 14.125 4.645 1 91.94 90 ASN A N 1
ATOM 665 C CA . ASN A 1 90 ? 7.59 14.75 3.486 1 91.94 90 ASN A CA 1
ATOM 666 C C . ASN A 1 90 ? 8.328 14.406 2.195 1 91.94 90 ASN A C 1
ATOM 668 O O . ASN A 1 90 ? 7.699 14.148 1.166 1 91.94 90 ASN A O 1
ATOM 672 N N . GLN A 1 91 ? 9.617 14.414 2.238 1 94.38 91 GLN A N 1
ATOM 673 C CA . GLN A 1 91 ? 10.406 14.055 1.065 1 94.38 91 GLN A CA 1
ATOM 674 C C . GLN A 1 91 ? 10.109 12.625 0.623 1 94.38 91 GLN A C 1
ATOM 676 O O . GLN A 1 91 ? 9.914 12.367 -0.566 1 94.38 91 GLN A O 1
ATOM 681 N N . VAL A 1 92 ? 10.062 11.742 1.559 1 96.5 92 VAL A N 1
ATOM 682 C CA . VAL A 1 92 ? 9.844 10.328 1.268 1 96.5 92 VAL A CA 1
AT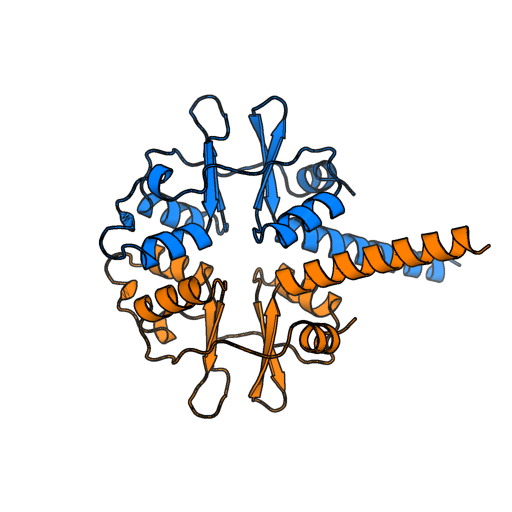OM 683 C C . VAL A 1 92 ? 8.43 10.133 0.709 1 96.5 92 VAL A C 1
ATOM 685 O O . VAL A 1 92 ? 8.242 9.414 -0.27 1 96.5 92 VAL A O 1
ATOM 688 N N . MET A 1 93 ? 7.449 10.82 1.288 1 95.56 93 MET A N 1
ATOM 689 C CA . MET A 1 93 ? 6.07 10.75 0.805 1 95.56 93 MET A CA 1
ATOM 690 C C . MET A 1 93 ? 5.98 11.188 -0.652 1 95.56 93 MET A C 1
ATOM 692 O O . MET A 1 93 ? 5.293 10.555 -1.455 1 95.56 93 MET A O 1
ATOM 696 N N . LYS A 1 94 ? 6.672 12.242 -0.966 1 95.94 94 LYS A N 1
ATOM 697 C CA . LYS A 1 94 ? 6.645 12.773 -2.326 1 95.94 94 LYS A CA 1
ATOM 698 C C . LYS A 1 94 ? 7.219 11.773 -3.32 1 95.94 94 LYS A C 1
ATOM 700 O O . LYS A 1 94 ? 6.645 11.547 -4.387 1 95.94 94 LYS A O 1
ATOM 705 N N . ILE A 1 95 ? 8.266 11.188 -2.955 1 96.75 95 ILE A N 1
ATOM 706 C CA . ILE A 1 95 ? 8.906 10.211 -3.832 1 96.75 95 ILE A CA 1
ATOM 707 C C . ILE A 1 95 ? 7.988 9.008 -4.031 1 96.75 95 ILE A C 1
ATOM 709 O O . ILE A 1 95 ? 7.773 8.562 -5.164 1 96.75 95 ILE A O 1
ATOM 713 N N . MET A 1 96 ? 7.395 8.469 -2.918 1 97.25 96 MET A N 1
ATOM 714 C CA . MET A 1 96 ? 6.512 7.312 -3 1 97.25 96 MET A CA 1
ATOM 715 C C . MET A 1 96 ? 5.289 7.617 -3.859 1 97.25 96 MET A C 1
ATOM 717 O O . MET A 1 96 ? 4.863 6.781 -4.66 1 97.25 96 MET A O 1
ATOM 721 N N . THR A 1 97 ? 4.75 8.766 -3.701 1 95.62 97 THR A N 1
ATOM 722 C CA . THR A 1 97 ? 3.555 9.148 -4.445 1 95.62 97 THR A CA 1
ATOM 723 C C . THR A 1 97 ? 3.873 9.312 -5.93 1 95.62 97 THR A C 1
ATOM 725 O O . THR A 1 97 ? 3.174 8.766 -6.785 1 95.62 97 THR A O 1
ATOM 728 N N . ARG A 1 98 ? 4.93 9.992 -6.215 1 95.5 98 ARG A N 1
ATOM 729 C CA . ARG A 1 98 ? 5.324 10.258 -7.594 1 95.5 98 ARG A CA 1
ATOM 730 C C . ARG A 1 98 ? 5.688 8.969 -8.32 1 95.5 98 ARG A C 1
ATOM 732 O O . ARG A 1 98 ? 5.34 8.789 -9.492 1 95.5 98 ARG A O 1
ATOM 739 N N . SER A 1 99 ? 6.348 8.14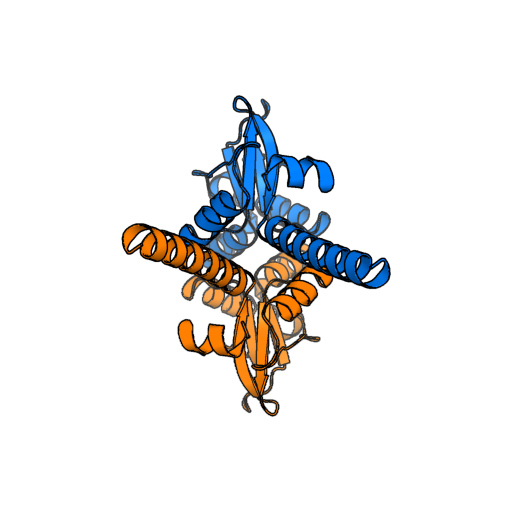8 -7.656 1 96.19 99 SER A N 1
ATOM 740 C CA . SER A 1 99 ? 6.867 6.934 -8.273 1 96.19 99 SER A CA 1
ATOM 741 C C . SER A 1 99 ? 5.891 5.773 -8.125 1 96.19 99 SER A C 1
ATOM 743 O O . SER A 1 99 ? 6.109 4.695 -8.672 1 96.19 99 SER A O 1
ATOM 745 N N . ARG A 1 100 ? 4.883 5.902 -7.316 1 94.94 100 ARG A N 1
ATOM 746 C CA . ARG A 1 100 ? 3.779 4.969 -7.121 1 94.94 100 ARG A CA 1
ATOM 747 C C . ARG A 1 100 ? 4.27 3.662 -6.508 1 94.94 100 ARG A C 1
ATOM 749 O O . ARG A 1 100 ? 3.949 2.578 -7 1 94.94 100 ARG A O 1
ATOM 756 N N . PHE A 1 101 ? 5.109 3.852 -5.512 1 96.62 101 PHE A N 1
ATOM 757 C CA . PHE A 1 101 ? 5.449 2.695 -4.691 1 96.62 101 PHE A CA 1
ATOM 758 C C . PHE A 1 101 ? 5.293 3.02 -3.209 1 96.62 101 PHE A C 1
ATOM 760 O O . PHE A 1 101 ? 5.156 4.188 -2.834 1 96.62 101 PHE A O 1
ATOM 767 N N . ARG A 1 102 ? 5.406 1.945 -2.369 1 96.75 102 ARG A N 1
ATOM 768 C CA . ARG A 1 102 ? 4.988 2.141 -0.984 1 96.75 102 ARG A CA 1
ATOM 769 C C . ARG A 1 102 ? 6.137 1.864 -0.02 1 96.75 102 ARG A C 1
ATOM 771 O O . ARG A 1 102 ? 5.988 2.021 1.193 1 96.75 102 ARG A O 1
ATOM 778 N N . HIS A 1 103 ? 7.254 1.351 -0.534 1 97.81 103 HIS A N 1
ATOM 779 C CA . HIS A 1 103 ? 8.359 0.954 0.328 1 97.81 103 HIS A CA 1
ATOM 780 C C . HIS A 1 103 ? 9.68 1.535 -0.169 1 97.81 103 HIS A C 1
ATOM 782 O O . HIS A 1 103 ? 9.93 1.582 -1.376 1 97.81 103 HIS A O 1
ATOM 788 N N . MET A 1 104 ? 10.438 1.98 0.778 1 98.25 104 MET A N 1
ATOM 789 C CA . MET A 1 104 ? 11.766 2.488 0.466 1 98.25 104 MET A CA 1
ATOM 790 C C . MET A 1 104 ? 12.797 1.964 1.463 1 98.25 104 MET A C 1
ATOM 792 O O . MET A 1 104 ? 12.68 2.197 2.668 1 98.25 104 MET A O 1
ATOM 796 N N . PRO A 1 105 ? 13.797 1.218 1 1 98.5 105 PRO A N 1
ATOM 797 C CA . PRO A 1 105 ? 14.898 0.856 1.896 1 98.5 105 PRO A CA 1
ATOM 798 C C . PRO A 1 105 ? 15.695 2.068 2.369 1 98.5 105 PRO A C 1
ATOM 800 O O . PRO A 1 105 ? 15.828 3.051 1.634 1 98.5 105 PRO A O 1
ATOM 803 N N . VAL A 1 106 ? 16.172 1.99 3.578 1 98.5 106 VAL A N 1
ATOM 804 C CA . VAL A 1 106 ? 17.062 3.01 4.129 1 98.5 106 VAL A CA 1
ATOM 805 C C . VAL A 1 106 ? 18.5 2.527 4.055 1 98.5 106 VAL A C 1
ATOM 807 O O . VAL A 1 106 ? 18.828 1.43 4.52 1 98.5 106 VAL A O 1
ATOM 810 N N . GLU A 1 107 ? 19.25 3.33 3.457 1 97.44 107 GLU A N 1
ATOM 811 C CA . GLU A 1 107 ? 20.641 2.947 3.211 1 97.44 107 GLU A CA 1
ATOM 812 C C . GLU A 1 107 ? 21.609 3.896 3.912 1 97.44 107 GLU A C 1
ATOM 814 O O . GLU A 1 107 ? 21.359 5.098 4 1 97.44 107 GLU A O 1
ATOM 819 N N . GLU A 1 108 ? 22.641 3.389 4.512 1 95.88 108 GLU A N 1
ATOM 820 C CA . GLU A 1 108 ? 23.766 4.148 5.043 1 95.88 108 GLU A CA 1
ATOM 821 C C . GLU A 1 108 ? 25.094 3.535 4.609 1 95.88 108 GLU A C 1
ATOM 823 O O . GLU A 1 108 ? 25.391 2.377 4.918 1 95.88 108 GLU A O 1
ATOM 828 N N . GLY A 1 109 ? 25.984 4.281 3.98 1 92.12 109 GLY A N 1
ATOM 829 C CA . GLY A 1 109 ? 27.281 3.803 3.553 1 92.12 109 GLY A CA 1
ATOM 830 C C . GLY A 1 109 ? 27.203 2.596 2.637 1 92.12 109 GLY A C 1
ATOM 831 O O . GLY A 1 109 ? 28 1.665 2.758 1 92.12 109 GLY A O 1
ATOM 832 N N . GLY A 1 110 ? 26.156 2.461 1.902 1 89 110 GLY A N 1
ATOM 833 C CA . GLY A 1 110 ? 26 1.389 0.934 1 89 110 GLY A CA 1
ATOM 834 C C . GLY A 1 110 ? 25.359 0.143 1.523 1 89 110 GLY A C 1
ATOM 835 O O . GLY A 1 110 ? 25.188 -0.863 0.831 1 89 110 GLY A O 1
ATOM 836 N N . LYS A 1 111 ? 24.969 0.34 2.764 1 94.25 111 LYS A N 1
ATOM 837 C CA . LYS A 1 111 ? 24.391 -0.822 3.436 1 94.25 111 LYS A CA 1
ATOM 838 C C . LYS A 1 111 ? 22.938 -0.57 3.826 1 94.25 111 LYS A C 1
ATOM 840 O O . LYS A 1 111 ? 22.562 0.569 4.098 1 94.25 111 LYS A O 1
ATOM 845 N N . LEU A 1 112 ? 22.203 -1.69 3.887 1 97.31 112 LEU A N 1
ATOM 846 C CA . LEU A 1 112 ? 20.812 -1.638 4.324 1 97.31 112 LEU A CA 1
ATOM 847 C C . LEU A 1 112 ? 20.734 -1.445 5.836 1 97.31 112 LEU A C 1
ATOM 849 O O . LEU A 1 112 ? 21.281 -2.244 6.598 1 97.31 112 LEU A O 1
ATOM 853 N N . VAL A 1 113 ? 20.016 -0.336 6.285 1 96.62 113 VAL A N 1
ATOM 854 C CA . VAL A 1 113 ? 19.969 -0.096 7.727 1 96.62 113 VAL A CA 1
ATOM 855 C C . VAL A 1 113 ? 18.516 -0.022 8.195 1 96.62 113 VAL A C 1
ATOM 857 O O . VAL A 1 113 ? 18.25 0.187 9.383 1 96.62 113 VAL A O 1
ATOM 860 N N . GLY A 1 114 ? 17.594 -0.133 7.312 1 97.62 114 GLY A N 1
ATOM 861 C CA . GLY A 1 114 ? 16.188 -0.124 7.652 1 97.62 114 GLY A CA 1
ATOM 862 C C . GLY A 1 114 ? 15.273 -0.073 6.438 1 97.62 114 GLY A C 1
ATOM 863 O O . GLY A 1 114 ? 15.734 -0.234 5.305 1 97.62 114 GLY A O 1
ATOM 864 N N . ILE A 1 115 ? 14.031 0.112 6.652 1 98.25 115 ILE A N 1
ATOM 865 C CA . ILE A 1 115 ? 13.047 0.268 5.59 1 98.25 115 ILE A CA 1
ATOM 866 C C . ILE A 1 115 ? 11.875 1.112 6.09 1 98.25 115 ILE A C 1
ATOM 868 O O . ILE A 1 115 ? 11.477 1.007 7.25 1 98.25 115 ILE A O 1
ATOM 872 N N . ILE A 1 116 ? 11.375 1.956 5.176 1 97.56 116 ILE A N 1
ATOM 873 C CA . ILE A 1 116 ? 10.227 2.789 5.5 1 97.56 116 ILE A CA 1
ATOM 874 C C . ILE A 1 116 ? 9.094 2.51 4.512 1 97.56 116 ILE A C 1
ATOM 876 O O . ILE A 1 116 ? 9.336 2.348 3.312 1 97.56 116 ILE A O 1
ATOM 880 N N . SER A 1 117 ? 7.906 2.383 5.043 1 97.5 117 SER A N 1
ATOM 881 C CA . SER A 1 117 ? 6.734 2.199 4.195 1 97.5 117 SER A CA 1
ATOM 882 C C . SER A 1 117 ? 5.785 3.387 4.301 1 97.5 117 SER A C 1
ATOM 884 O O . SER A 1 117 ? 5.93 4.23 5.188 1 97.5 117 SER A O 1
ATOM 886 N N . ILE A 1 118 ? 4.867 3.434 3.369 1 96.75 118 ILE A N 1
ATOM 887 C CA . ILE A 1 118 ? 3.828 4.457 3.412 1 96.75 118 ILE A CA 1
ATOM 888 C C . ILE A 1 118 ? 2.998 4.297 4.684 1 96.75 118 ILE A C 1
ATOM 890 O O . ILE A 1 118 ? 2.512 5.281 5.242 1 96.75 118 ILE A O 1
ATOM 894 N N . GLY A 1 119 ? 2.85 3.025 5.16 1 96 119 GLY A N 1
ATOM 895 C CA . GLY A 1 119 ? 2.18 2.799 6.43 1 96 119 GLY A CA 1
ATOM 896 C C . GLY A 1 119 ? 2.898 3.432 7.605 1 96 119 GLY A C 1
ATOM 897 O O . GLY A 1 119 ? 2.26 3.982 8.508 1 96 119 GLY A O 1
ATOM 898 N N . ASP A 1 120 ? 4.203 3.404 7.621 1 95.81 120 ASP A N 1
ATOM 899 C CA . ASP A 1 120 ? 5.008 4.023 8.672 1 95.81 120 ASP A CA 1
ATOM 900 C C . ASP A 1 120 ? 4.801 5.535 8.703 1 95.81 120 ASP A C 1
ATOM 902 O O . ASP A 1 120 ? 4.676 6.129 9.773 1 95.81 120 ASP A O 1
ATOM 906 N N . VAL A 1 121 ? 4.816 6.082 7.477 1 92.94 121 VAL A N 1
ATOM 907 C CA . VAL A 1 121 ? 4.684 7.531 7.324 1 92.94 121 VAL A CA 1
ATOM 908 C C . VAL A 1 121 ? 3.318 7.98 7.836 1 92.94 121 VAL A C 1
ATOM 910 O O . VAL A 1 121 ? 3.223 8.945 8.602 1 92.94 121 VAL A O 1
ATOM 913 N N . VAL A 1 122 ? 2.301 7.277 7.453 1 94.56 122 VAL A N 1
ATOM 914 C CA . VAL A 1 122 ? 0.938 7.617 7.848 1 94.56 122 VAL A CA 1
ATOM 915 C C . VAL A 1 122 ? 0.77 7.426 9.352 1 94.56 122 VAL A C 1
ATOM 917 O O . VAL A 1 122 ? 0.178 8.266 10.031 1 94.56 122 VAL A O 1
ATOM 920 N N . LYS A 1 123 ? 1.281 6.355 9.828 1 94.38 123 LYS A N 1
ATOM 921 C CA . LYS A 1 123 ? 1.232 6.117 11.266 1 94.38 123 LYS A CA 1
ATOM 922 C C . LYS A 1 123 ? 1.879 7.262 12.039 1 94.38 123 LYS A C 1
ATOM 924 O O . LYS A 1 123 ? 1.319 7.75 13.023 1 94.38 123 LYS A O 1
ATOM 929 N N . ARG A 1 124 ? 2.965 7.715 11.633 1 90.81 124 ARG A N 1
ATOM 930 C CA . ARG A 1 124 ? 3.672 8.805 12.305 1 90.81 124 ARG A CA 1
ATOM 931 C C . ARG A 1 124 ? 2.867 10.094 12.25 1 90.81 124 ARG A C 1
ATOM 933 O O . ARG A 1 124 ? 2.803 10.836 13.227 1 90.81 124 ARG A O 1
ATOM 940 N N . ARG A 1 125 ? 2.281 10.32 11.102 1 85.94 125 ARG A N 1
ATOM 941 C CA . ARG A 1 125 ? 1.473 11.523 10.945 1 85.94 125 ARG A CA 1
ATOM 942 C C . ARG A 1 125 ? 0.293 11.523 11.914 1 85.94 125 ARG A C 1
ATOM 944 O O . ARG A 1 125 ? -0.032 12.547 12.508 1 85.94 125 ARG A O 1
ATOM 951 N N . ILE A 1 126 ? -0.322 10.414 12.016 1 89.38 126 ILE A N 1
ATOM 952 C CA . ILE A 1 126 ? -1.443 10.281 12.938 1 89.38 126 ILE A CA 1
ATOM 953 C C . ILE A 1 126 ? -0.973 10.555 14.367 1 89.38 126 ILE A C 1
ATOM 955 O O . ILE A 1 126 ? -1.635 11.273 15.117 1 89.38 126 ILE A O 1
ATOM 959 N N . GLU A 1 127 ? 0.132 9.992 14.688 1 88.94 127 GLU A N 1
ATOM 960 C CA . GLU A 1 127 ? 0.68 10.188 16.031 1 88.94 127 GLU A CA 1
ATOM 961 C C . GLU A 1 127 ? 1.006 11.656 16.281 1 88.94 127 GLU A C 1
ATOM 963 O O . GLU A 1 127 ? 0.783 12.156 17.391 1 88.94 127 GLU A O 1
ATOM 968 N N . ASP A 1 128 ? 1.492 12.289 15.32 1 83.06 128 ASP A N 1
ATOM 969 C CA . ASP A 1 128 ? 1.824 13.703 15.445 1 83.06 128 ASP A CA 1
ATOM 970 C C . ASP A 1 128 ? 0.569 14.547 15.656 1 83.06 128 ASP A C 1
ATOM 972 O O . ASP A 1 128 ? 0.558 15.453 16.5 1 83.06 128 ASP A O 1
ATOM 976 N N . VAL A 1 129 ? -0.422 14.289 14.93 1 79.5 129 VAL A N 1
ATOM 977 C CA . VAL A 1 129 ? -1.675 15.031 15.039 1 79.5 129 VAL A CA 1
ATOM 978 C C . VAL A 1 129 ? -2.297 14.805 16.406 1 79.5 129 VAL A C 1
ATOM 980 O O . VAL A 1 129 ? -2.807 15.734 17.031 1 79.5 129 VAL A O 1
ATOM 983 N N . GLU A 1 130 ? -2.197 13.586 16.828 1 85.06 130 GLU A N 1
ATOM 984 C CA . GLU A 1 130 ? -2.764 13.273 18.141 1 85.06 130 GLU A CA 1
ATOM 985 C C . GLU A 1 130 ? -1.96 13.922 19.266 1 85.06 130 GLU A C 1
ATOM 987 O O . GLU A 1 130 ? -2.529 14.391 20.25 1 85.06 130 GLU A O 1
ATOM 992 N N . ARG A 1 131 ? -0.738 13.922 19.078 1 84.19 131 ARG A N 1
ATOM 993 C CA . ARG A 1 131 ? 0.119 14.562 20.078 1 84.19 131 ARG A CA 1
ATOM 994 C C . ARG A 1 131 ? -0.148 16.062 20.141 1 84.19 131 ARG A C 1
ATOM 996 O O . ARG A 1 131 ? -0.223 16.641 21.234 1 84.19 131 ARG A O 1
ATOM 1003 N N . GLU A 1 132 ? -0.33 16.625 18.984 1 78.88 132 GLU A N 1
ATOM 1004 C CA . GLU A 1 132 ? -0.637 18.047 18.938 1 78.88 132 GLU A CA 1
ATOM 1005 C C . GLU A 1 132 ? -1.988 18.344 19.594 1 78.88 132 GLU A C 1
ATOM 1007 O O . GLU A 1 132 ? -2.129 19.312 20.328 1 78.88 132 GLU A O 1
ATOM 1012 N N . ALA A 1 133 ? -2.881 17.5 19.359 1 77.5 133 ALA A N 1
ATOM 1013 C CA . ALA A 1 133 ? -4.211 17.672 19.938 1 77.5 133 ALA A CA 1
ATOM 1014 C C . ALA A 1 133 ? -4.168 17.531 21.453 1 77.5 133 ALA A C 1
ATOM 1016 O O . ALA A 1 133 ? -4.82 18.297 22.172 1 77.5 133 ALA A O 1
ATOM 1017 N N . GLU A 1 134 ? -3.385 16.641 21.859 1 85.38 134 GLU A N 1
ATOM 1018 C CA . GLU A 1 134 ? -3.242 16.422 23.297 1 85.38 134 GLU A CA 1
ATOM 1019 C C . GLU A 1 134 ? -2.549 17.609 23.969 1 85.38 134 GLU A C 1
ATOM 1021 O O . GLU A 1 134 ? -2.91 18 25.078 1 85.38 134 GLU A O 1
ATOM 1026 N N . ASP A 1 135 ? -1.608 18.109 23.312 1 84 135 ASP A N 1
ATOM 1027 C CA . ASP A 1 135 ? -0.889 19.266 23.844 1 84 135 ASP A CA 1
ATOM 1028 C C . ASP A 1 135 ? -1.812 20.469 23.969 1 84 135 ASP A C 1
ATOM 1030 O O . ASP A 1 135 ? -1.737 21.219 24.953 1 84 135 ASP A O 1
ATOM 1034 N N . ILE A 1 136 ? -2.629 20.594 23.078 1 80.88 136 ILE A N 1
ATOM 1035 C CA . ILE A 1 136 ? -3.574 21.703 23.094 1 80.88 136 ILE A CA 1
ATOM 1036 C C . ILE A 1 136 ? -4.586 21.516 24.219 1 80.88 136 ILE A C 1
ATOM 1038 O O . ILE A 1 136 ? -4.879 22.453 24.953 1 80.88 136 ILE A O 1
ATOM 1042 N N . ARG A 1 137 ? -4.988 20.266 24.328 1 84.25 137 ARG A N 1
ATOM 1043 C CA . ARG A 1 137 ? -5.953 19.969 25.375 1 84.25 137 ARG A CA 1
ATOM 1044 C C . ARG A 1 137 ? -5.348 20.188 26.75 1 84.25 137 ARG A C 1
ATOM 1046 O O . ARG A 1 137 ? -5.996 20.734 27.641 1 84.25 137 ARG A O 1
ATOM 1053 N N . THR A 1 138 ? -4.156 19.734 26.922 1 86.75 138 THR A N 1
ATOM 1054 C CA . THR A 1 138 ? -3.439 19.875 28.188 1 86.75 138 THR A CA 1
ATOM 1055 C C . THR A 1 138 ? -3.197 21.359 28.5 1 86.75 138 THR A C 1
ATOM 1057 O O . THR A 1 138 ? -3.332 21.781 29.641 1 86.75 138 THR A O 1
ATOM 1060 N N . TYR A 1 139 ? -2.918 22.141 27.531 1 87.62 139 TYR A N 1
ATOM 1061 C CA . TYR A 1 139 ? -2.697 23.578 27.688 1 87.62 139 TYR A CA 1
ATOM 1062 C C . TYR A 1 139 ? -3.979 24.281 28.125 1 87.62 139 TYR A C 1
ATOM 1064 O O . TYR A 1 139 ? -3.947 25.156 29 1 87.62 139 TYR A O 1
ATOM 1072 N N . ILE A 1 140 ? -5.059 23.75 27.609 1 83.56 140 ILE A N 1
ATOM 1073 C CA . ILE A 1 140 ? -6.355 24.359 27.906 1 83.56 140 ILE A CA 1
ATOM 1074 C C . ILE A 1 140 ? -6.785 23.969 29.328 1 83.56 140 ILE A C 1
ATOM 1076 O O . ILE A 1 140 ? -7.324 24.797 30.062 1 83.56 140 ILE A O 1
ATOM 1080 N N . ALA A 1 141 ? -6.398 22.797 29.609 1 89.38 141 ALA A N 1
ATOM 1081 C CA . ALA A 1 141 ? -6.809 22.297 30.922 1 89.38 141 ALA A CA 1
ATOM 1082 C C . ALA A 1 141 ? -5.973 22.922 32.031 1 89.38 141 ALA A C 1
ATOM 1084 O O . ALA A 1 141 ? -6.43 23.031 33.156 1 89.38 141 ALA A O 1
ATOM 1085 N N . THR A 1 142 ? -4.809 23.281 31.688 1 81.94 142 THR A N 1
ATOM 1086 C CA . THR A 1 142 ? -3.922 23.812 32.719 1 81.94 142 THR A CA 1
ATOM 1087 C C . THR A 1 142 ? -3.938 25.344 32.688 1 81.94 142 THR A C 1
ATOM 1089 O O . THR A 1 142 ? -3.447 25.984 33.625 1 81.94 142 THR A O 1
ATOM 1092 N N . ALA A 1 143 ? -4.621 25.953 31.828 1 74.25 143 ALA A N 1
ATOM 1093 C CA . ALA A 1 143 ? -4.707 27.406 31.75 1 74.25 143 ALA A CA 1
ATOM 1094 C C . ALA A 1 143 ? -5.941 27.922 32.469 1 74.25 143 ALA A C 1
ATOM 1096 O O . ALA A 1 143 ? -6.945 27.203 32.594 1 74.25 143 ALA A O 1
ATOM 1097 N N . MET B 1 1 ? -10.156 18.016 5.758 1 87.81 1 MET B N 1
ATOM 1098 C CA . MET B 1 1 ? -10.477 17.516 4.426 1 87.81 1 MET B CA 1
ATOM 1099 C C . MET B 1 1 ? -11.203 16.188 4.504 1 87.81 1 MET B C 1
ATOM 1101 O O . MET B 1 1 ? -10.938 15.383 5.402 1 87.81 1 MET B O 1
ATOM 1105 N N . THR B 1 2 ? -12.148 15.945 3.533 1 95.25 2 THR B N 1
ATOM 1106 C CA . THR B 1 2 ? -13.031 14.797 3.635 1 95.25 2 THR B CA 1
ATOM 1107 C C . THR B 1 2 ? -12.797 13.828 2.479 1 95.25 2 THR B C 1
ATOM 1109 O O . THR B 1 2 ? -12.055 14.141 1.542 1 95.25 2 THR B O 1
ATOM 1112 N N . VAL B 1 3 ? -13.414 12.648 2.58 1 97.5 3 VAL B N 1
ATOM 1113 C CA . VAL B 1 3 ? -13.43 11.641 1.526 1 97.5 3 VAL B CA 1
ATOM 1114 C C . VAL B 1 3 ? -14.047 12.219 0.259 1 97.5 3 VAL B C 1
ATOM 1116 O O . VAL B 1 3 ? -13.547 12.008 -0.845 1 97.5 3 VAL B O 1
ATOM 1119 N N . ARG B 1 4 ? -15.062 13.031 0.458 1 97.31 4 ARG B N 1
ATOM 1120 C CA . ARG B 1 4 ? -15.719 13.68 -0.674 1 97.31 4 ARG B CA 1
ATOM 1121 C C . ARG B 1 4 ? -14.734 14.516 -1.477 1 97.31 4 ARG B C 1
ATOM 1123 O O . ARG B 1 4 ? -14.727 14.469 -2.707 1 97.31 4 ARG B O 1
ATOM 1130 N N . SER B 1 5 ? -13.961 15.289 -0.805 1 95.31 5 SER B N 1
ATOM 1131 C CA . SER B 1 5 ? -13.008 16.172 -1.468 1 95.31 5 SER B CA 1
ATOM 1132 C C . SER B 1 5 ? -12 15.391 -2.297 1 95.31 5 SER B C 1
ATOM 1134 O O . SER B 1 5 ? -11.617 15.82 -3.387 1 95.31 5 SER B O 1
ATOM 1136 N N . ILE B 1 6 ? -11.578 14.227 -1.792 1 96.25 6 ILE B N 1
ATOM 1137 C CA . ILE B 1 6 ? -10.648 13.367 -2.525 1 96.25 6 ILE B CA 1
ATOM 1138 C C . ILE B 1 6 ? -11.336 12.82 -3.775 1 96.25 6 ILE B C 1
ATOM 1140 O O . ILE B 1 6 ? -10.766 12.867 -4.871 1 96.25 6 ILE B O 1
ATOM 1144 N N . LEU B 1 7 ? -12.57 12.383 -3.621 1 97.62 7 LEU B N 1
ATOM 1145 C CA . LEU B 1 7 ? -13.297 11.781 -4.734 1 97.62 7 LEU B CA 1
ATOM 1146 C C . LEU B 1 7 ? -13.57 12.82 -5.824 1 97.62 7 LEU B C 1
ATOM 1148 O O . LEU B 1 7 ? -13.539 12.5 -7.012 1 97.62 7 LEU B O 1
ATOM 1152 N N . GLU B 1 8 ? -13.844 14.008 -5.414 1 96.25 8 GLU B N 1
ATOM 1153 C CA . GLU B 1 8 ? -14.125 15.07 -6.375 1 96.25 8 GLU B CA 1
ATOM 1154 C C . GLU B 1 8 ? -12.891 15.398 -7.207 1 96.25 8 GLU B C 1
ATOM 1156 O O . GLU B 1 8 ? -13.008 15.82 -8.359 1 96.25 8 GLU B O 1
ATOM 1161 N N . THR B 1 9 ? -11.781 15.188 -6.648 1 93.88 9 THR B N 1
ATOM 1162 C CA . THR B 1 9 ? -10.531 15.508 -7.34 1 93.88 9 THR B CA 1
ATOM 1163 C C . THR B 1 9 ? -10.07 14.328 -8.195 1 93.88 9 THR B C 1
ATOM 1165 O O . THR B 1 9 ? -9.742 14.5 -9.367 1 93.88 9 THR B O 1
ATOM 1168 N N . LYS B 1 10 ? -10.086 13.125 -7.652 1 95.06 10 LYS B N 1
ATOM 1169 C CA . LYS B 1 10 ? -9.5 11.992 -8.367 1 95.06 10 LYS B CA 1
ATOM 1170 C C . LYS B 1 10 ? -10.547 11.289 -9.227 1 95.06 10 LYS B C 1
ATOM 1172 O O . LYS B 1 10 ? -10.211 10.477 -10.094 1 95.06 10 LYS B O 1
ATOM 1177 N N . GLY B 1 11 ? -11.82 11.57 -8.914 1 95.88 11 GLY B N 1
ATOM 1178 C CA . GLY B 1 11 ? -12.898 10.867 -9.594 1 95.88 11 GLY B CA 1
ATOM 1179 C C . GLY B 1 11 ? -13.5 9.758 -8.766 1 95.88 11 GLY B C 1
ATOM 1180 O O . GLY B 1 11 ? -13.023 9.469 -7.664 1 95.88 11 GLY B O 1
ATOM 1181 N N . ARG B 1 12 ? -14.508 9.133 -9.336 1 96.12 12 ARG B N 1
ATOM 1182 C CA . ARG B 1 12 ? -15.297 8.18 -8.562 1 96.12 12 ARG B CA 1
ATOM 1183 C C . ARG B 1 12 ? -15.273 6.797 -9.211 1 96.12 12 ARG B C 1
ATOM 1185 O O . ARG B 1 12 ? -15.984 5.887 -8.773 1 96.12 12 ARG B O 1
ATOM 1192 N N . ASP B 1 13 ? -14.469 6.586 -10.172 1 95.06 13 ASP B N 1
ATOM 1193 C CA . ASP B 1 13 ? -14.414 5.316 -10.891 1 95.06 13 ASP B CA 1
ATOM 1194 C C . ASP B 1 13 ? -13.844 4.211 -10 1 95.06 13 ASP B C 1
ATOM 1196 O O . ASP B 1 13 ? -12.867 4.426 -9.281 1 95.06 13 ASP B O 1
ATOM 1200 N N . VAL B 1 14 ? -14.539 3.094 -10.07 1 96.62 14 VAL B N 1
ATOM 1201 C CA . VAL B 1 14 ? -14.094 1.923 -9.32 1 96.62 14 VAL B CA 1
ATOM 1202 C C . VAL B 1 14 ? -14.07 0.701 -10.242 1 96.62 14 VAL B C 1
ATOM 1204 O O . VAL B 1 14 ? -15.055 0.426 -10.938 1 96.62 14 VAL B O 1
ATOM 1207 N N . VAL B 1 15 ? -13.031 0.019 -10.359 1 97.19 15 VAL B N 1
ATOM 1208 C CA . VAL B 1 15 ? -12.984 -1.262 -11.062 1 97.19 15 VAL B CA 1
ATOM 1209 C C . VAL B 1 15 ? -13.609 -2.348 -10.188 1 97.19 15 VAL B C 1
ATOM 1211 O O . VAL B 1 15 ? -13.164 -2.578 -9.062 1 97.19 15 VAL B O 1
ATOM 1214 N N . VAL B 1 16 ? -14.602 -2.955 -10.695 1 97.94 16 VAL B N 1
ATOM 1215 C CA . VAL B 1 16 ? -15.344 -3.959 -9.945 1 97.94 16 VAL B CA 1
ATOM 1216 C C . VAL B 1 16 ? -15.133 -5.336 -10.57 1 97.94 16 VAL B C 1
ATOM 1218 O O . VAL B 1 16 ? -14.844 -5.441 -11.766 1 97.94 16 VAL B O 1
ATOM 1221 N N . ILE B 1 17 ? -15.266 -6.359 -9.773 1 98.31 17 ILE B N 1
ATOM 1222 C CA . ILE B 1 17 ? -15.141 -7.734 -10.242 1 98.31 17 ILE B CA 1
ATOM 1223 C C . ILE B 1 17 ? -16.25 -8.586 -9.633 1 98.31 17 ILE B C 1
ATOM 1225 O O . ILE B 1 17 ? -16.75 -8.281 -8.547 1 98.31 17 ILE B O 1
ATOM 1229 N N . ALA B 1 18 ? -16.641 -9.617 -10.305 1 97.94 18 ALA B N 1
ATOM 1230 C CA . ALA B 1 18 ? -17.656 -10.523 -9.789 1 97.94 18 ALA B CA 1
ATOM 1231 C C . ALA B 1 18 ? -17.047 -11.555 -8.844 1 97.94 18 ALA B C 1
ATOM 1233 O O . ALA B 1 18 ? -15.922 -12 -9.047 1 97.94 18 ALA B O 1
ATOM 1234 N N . SER B 1 19 ? -17.875 -11.992 -7.867 1 97.88 19 SER B N 1
ATOM 1235 C CA . SER B 1 19 ? -17.391 -12.953 -6.875 1 97.88 19 SER B CA 1
ATOM 1236 C C . SER B 1 19 ? -17.109 -14.305 -7.516 1 97.88 19 SER B C 1
ATOM 1238 O O . SER B 1 19 ? -16.281 -15.07 -7.004 1 97.88 19 SER B O 1
ATOM 1240 N N . ALA B 1 20 ? -17.672 -14.578 -8.641 1 97.94 20 ALA B N 1
ATOM 1241 C CA . ALA B 1 20 ? -17.531 -15.875 -9.297 1 97.94 20 ALA B CA 1
ATOM 1242 C C . ALA B 1 20 ? -16.281 -15.906 -10.18 1 97.94 20 ALA B C 1
ATOM 1244 O O . ALA B 1 20 ? -15.859 -16.969 -10.617 1 97.94 20 ALA B O 1
ATOM 1245 N N . ASP B 1 21 ? -15.781 -14.727 -10.547 1 98.12 21 ASP B N 1
ATOM 1246 C CA . ASP B 1 21 ? -14.57 -14.688 -11.359 1 98.12 21 ASP B CA 1
ATOM 1247 C C . ASP B 1 21 ? -13.422 -15.406 -10.672 1 98.12 21 ASP B C 1
ATOM 1249 O O . ASP B 1 21 ? -13.453 -15.625 -9.461 1 98.12 21 ASP B O 1
ATOM 1253 N N . THR B 1 22 ? -12.383 -15.836 -11.391 1 98.69 22 THR B N 1
ATOM 1254 C CA . THR B 1 22 ? -11.242 -16.547 -10.82 1 98.69 22 THR B CA 1
ATOM 1255 C C . THR B 1 22 ? -10.18 -15.578 -10.328 1 98.69 22 THR B C 1
ATOM 1257 O O . THR B 1 22 ? -10.164 -14.414 -10.727 1 98.69 22 THR B O 1
ATOM 1260 N N . LEU B 1 23 ? -9.32 -16.078 -9.492 1 98.69 23 LEU B N 1
ATOM 1261 C CA . LEU B 1 23 ? -8.188 -15.273 -9.039 1 98.69 23 LEU B CA 1
ATOM 1262 C C . LEU B 1 23 ? -7.293 -14.883 -10.211 1 98.69 23 LEU B C 1
ATOM 1264 O O . LEU B 1 23 ? -6.723 -13.797 -10.227 1 98.69 23 LEU B O 1
ATOM 1268 N N . SER B 1 24 ? -7.23 -15.773 -11.203 1 98.69 24 SER B N 1
ATOM 1269 C CA . SER B 1 24 ? -6.48 -15.461 -12.414 1 98.69 24 SER B CA 1
ATOM 1270 C C . SER B 1 24 ? -7.039 -14.219 -13.109 1 98.69 24 SER B C 1
ATOM 1272 O O . SER B 1 24 ? -6.281 -13.336 -13.508 1 98.69 24 SER B O 1
ATOM 1274 N N . GLN B 1 25 ? -8.297 -14.141 -13.203 1 98.69 25 GLN B N 1
ATOM 1275 C CA . GLN B 1 25 ? -8.938 -12.977 -13.797 1 98.69 25 GLN B CA 1
ATOM 1276 C C . GLN B 1 25 ? -8.703 -11.727 -12.953 1 98.69 25 GLN B C 1
ATOM 1278 O O . GLN B 1 25 ? -8.469 -10.641 -13.492 1 98.69 25 GLN B O 1
ATOM 1283 N N . ALA B 1 26 ? -8.797 -11.891 -11.672 1 98.81 26 ALA B N 1
ATOM 1284 C CA . ALA B 1 26 ? -8.547 -10.773 -10.766 1 98.81 26 ALA B CA 1
ATOM 1285 C C . ALA B 1 26 ? -7.125 -10.242 -10.93 1 98.81 26 ALA B C 1
ATOM 1287 O O . ALA B 1 26 ? -6.914 -9.031 -11.008 1 98.81 26 ALA B O 1
ATOM 1288 N N . VAL B 1 27 ? -6.141 -11.117 -10.992 1 98.81 27 VAL B N 1
ATOM 1289 C CA . VAL B 1 27 ? -4.734 -10.75 -11.148 1 98.81 27 VAL B CA 1
ATOM 1290 C C . VAL B 1 27 ? -4.543 -9.984 -12.453 1 98.81 27 VAL B C 1
ATOM 1292 O O . VAL B 1 27 ? -3.857 -8.961 -12.484 1 98.81 27 VAL B O 1
ATOM 1295 N N . ALA B 1 28 ? -5.164 -10.492 -13.469 1 98.81 28 ALA B N 1
ATOM 1296 C CA . ALA B 1 28 ? -5.09 -9.812 -14.766 1 98.81 28 ALA B CA 1
ATOM 1297 C C . ALA B 1 28 ? -5.664 -8.398 -14.672 1 98.81 28 ALA B C 1
ATOM 1299 O O . ALA B 1 28 ? -5.094 -7.457 -15.234 1 98.81 28 ALA B O 1
ATOM 1300 N N . MET B 1 29 ? -6.723 -8.234 -13.992 1 98.81 29 MET B N 1
ATOM 1301 C CA . MET B 1 29 ? -7.379 -6.934 -13.859 1 98.81 29 MET B CA 1
ATOM 1302 C C . MET B 1 29 ? -6.531 -5.98 -13.023 1 98.81 29 MET B C 1
ATOM 1304 O O . MET B 1 29 ? -6.375 -4.809 -13.375 1 98.81 29 MET B O 1
ATOM 1308 N N . LEU B 1 30 ? -6.02 -6.484 -11.914 1 98.75 30 LEU B N 1
ATOM 1309 C CA . LEU B 1 30 ? -5.141 -5.66 -11.094 1 98.75 30 LEU B CA 1
ATOM 1310 C C . LEU B 1 30 ? -3.982 -5.109 -11.922 1 98.75 30 LEU B C 1
ATOM 1312 O O . LEU B 1 30 ? -3.672 -3.92 -11.852 1 98.75 30 LEU B O 1
ATOM 1316 N N . ASN B 1 31 ? -3.389 -5.965 -12.688 1 98.69 31 ASN B N 1
ATOM 1317 C CA . ASN B 1 31 ? -2.23 -5.59 -13.492 1 98.69 31 ASN B CA 1
ATOM 1318 C C . ASN B 1 31 ? -2.613 -4.625 -14.609 1 98.69 31 ASN B C 1
ATOM 1320 O O . ASN B 1 31 ? -1.93 -3.625 -14.836 1 98.69 31 ASN B O 1
ATOM 1324 N N . LYS B 1 32 ? -3.684 -4.938 -15.289 1 98.38 32 LYS B N 1
ATOM 1325 C CA . LYS B 1 32 ? -4.148 -4.133 -16.422 1 98.38 32 LYS B CA 1
ATOM 1326 C C . LYS B 1 32 ? -4.418 -2.693 -15.984 1 98.38 32 LYS B C 1
ATOM 1328 O O . LYS B 1 32 ? -4.031 -1.749 -16.688 1 98.38 32 LYS B O 1
ATOM 1333 N N . HIS B 1 33 ? -5.059 -2.529 -14.875 1 98 33 HIS B N 1
ATOM 1334 C CA . HIS B 1 33 ? -5.48 -1.204 -14.43 1 98 33 HIS B CA 1
ATOM 1335 C C . HIS B 1 33 ? -4.438 -0.57 -13.516 1 98 33 HIS B C 1
ATOM 1337 O O . HIS B 1 33 ? -4.578 0.586 -13.117 1 98 33 HIS B O 1
ATOM 1343 N N . LYS B 1 34 ? -3.412 -1.338 -13.102 1 97.44 34 LYS B N 1
ATOM 1344 C CA . LYS B 1 34 ? -2.336 -0.871 -12.234 1 97.44 34 LYS B CA 1
ATOM 1345 C C . LYS B 1 34 ? -2.883 -0.375 -10.898 1 97.44 34 LYS B C 1
ATOM 1347 O O . LYS B 1 34 ? -2.543 0.721 -10.445 1 97.44 34 LYS B O 1
ATOM 1352 N N . ILE B 1 35 ? -3.77 -1.238 -10.336 1 97.69 35 ILE B N 1
ATOM 1353 C CA . ILE B 1 35 ? -4.375 -0.903 -9.047 1 97.69 35 ILE B CA 1
ATOM 1354 C C . ILE B 1 35 ? -4.102 -2.018 -8.039 1 97.69 35 ILE B C 1
ATOM 1356 O O . ILE B 1 35 ? -3.764 -3.141 -8.422 1 97.69 35 ILE B O 1
ATOM 1360 N N . GLY B 1 36 ? -4.238 -1.703 -6.711 1 98.06 36 GLY B N 1
ATOM 1361 C CA . GLY B 1 36 ? -3.873 -2.65 -5.672 1 98.06 36 GLY B CA 1
ATOM 1362 C C . GLY B 1 36 ? -5.059 -3.422 -5.121 1 98.06 36 GLY B C 1
ATOM 1363 O O . GLY B 1 36 ? -4.891 -4.328 -4.301 1 98.06 36 GLY B O 1
ATOM 1364 N N . ALA B 1 37 ? -6.273 -3.027 -5.621 1 98.56 37 ALA B N 1
ATOM 1365 C CA . ALA B 1 37 ? -7.457 -3.707 -5.094 1 98.56 37 ALA B CA 1
ATOM 1366 C C . ALA B 1 37 ? -8.617 -3.627 -6.078 1 98.56 37 ALA B C 1
ATOM 1368 O O . ALA B 1 37 ? -8.703 -2.691 -6.879 1 98.56 37 ALA B O 1
ATOM 1369 N N . LEU B 1 38 ? -9.461 -4.605 -5.992 1 98.75 38 LEU B N 1
ATOM 1370 C CA . LEU B 1 38 ? -10.742 -4.676 -6.695 1 98.75 38 LEU B CA 1
ATOM 1371 C C . LEU B 1 38 ? -11.898 -4.762 -5.707 1 98.75 38 LEU B C 1
ATOM 1373 O O . LEU B 1 38 ? -11.836 -5.516 -4.734 1 98.75 38 LEU B O 1
ATOM 1377 N N . VAL B 1 39 ? -12.922 -3.994 -5.98 1 98.75 39 VAL B N 1
ATOM 1378 C CA . VAL B 1 39 ? -14.125 -4.137 -5.164 1 98.75 39 VAL B CA 1
ATOM 1379 C C . VAL B 1 39 ? -15.047 -5.188 -5.781 1 98.75 39 VAL B C 1
ATOM 1381 O O . VAL B 1 39 ? -15.234 -5.219 -7 1 98.75 39 VAL B O 1
ATOM 1384 N N . VAL B 1 40 ? -15.492 -6.047 -4.914 1 98.62 40 VAL B N 1
ATOM 1385 C CA . VAL B 1 40 ? -16.406 -7.094 -5.359 1 98.62 40 VAL B CA 1
ATOM 1386 C C . VAL B 1 40 ? -17.844 -6.652 -5.133 1 98.62 40 VAL B C 1
ATOM 1388 O O . VAL B 1 40 ? -18.25 -6.367 -4.004 1 98.62 40 VAL B O 1
ATOM 1391 N N . CYS B 1 41 ? -18.594 -6.594 -6.156 1 96.69 41 CYS B N 1
ATOM 1392 C CA . CYS B 1 41 ? -20 -6.191 -6.062 1 96.69 41 CYS B CA 1
ATOM 1393 C C . CYS B 1 41 ? -20.906 -7.207 -6.75 1 96.69 41 CYS B C 1
ATOM 1395 O O . CYS B 1 41 ? -20.469 -7.91 -7.664 1 96.69 41 CYS B O 1
ATOM 1397 N N . ASP B 1 42 ? -22.094 -7.254 -6.238 1 93.5 42 ASP B N 1
ATOM 1398 C CA . ASP B 1 42 ? -23.094 -8.039 -6.953 1 93.5 42 ASP B CA 1
ATOM 1399 C C . ASP B 1 42 ? -23.703 -7.246 -8.102 1 93.5 42 ASP B C 1
ATOM 1401 O O . ASP B 1 42 ? -23.281 -6.121 -8.383 1 93.5 42 ASP B O 1
ATOM 1405 N N . GLU B 1 43 ? -24.641 -7.84 -8.789 1 91.38 43 GLU B N 1
ATOM 1406 C CA . GLU B 1 43 ? -25.234 -7.23 -9.977 1 91.38 43 GLU B CA 1
ATOM 1407 C C . GLU B 1 43 ? -25.984 -5.949 -9.633 1 91.38 43 GLU B C 1
ATOM 1409 O O . GLU B 1 43 ? -26.141 -5.066 -10.484 1 91.38 43 GLU B O 1
ATOM 1414 N N . ALA B 1 44 ? -26.406 -5.82 -8.375 1 89.69 44 ALA B N 1
ATOM 1415 C CA . ALA B 1 44 ? -27.172 -4.656 -7.949 1 89.69 44 ALA B CA 1
ATOM 1416 C C . ALA B 1 44 ? -26.266 -3.541 -7.457 1 89.69 44 ALA B C 1
ATOM 1418 O O . ALA B 1 44 ? -26.734 -2.461 -7.094 1 89.69 44 ALA B O 1
ATOM 1419 N N . GLY B 1 45 ? -24.969 -3.777 -7.375 1 89.56 45 GLY B N 1
ATOM 1420 C CA . GLY B 1 45 ? -24.016 -2.75 -6.957 1 89.56 45 GLY B CA 1
ATOM 1421 C C . GLY B 1 45 ? -23.719 -2.783 -5.473 1 89.56 45 GLY B C 1
ATOM 1422 O O . GLY B 1 45 ? -23.078 -1.876 -4.941 1 89.56 45 GLY B O 1
ATOM 1423 N N . HIS B 1 46 ? -24.203 -3.803 -4.82 1 93.5 46 HIS B N 1
ATOM 1424 C CA . HIS B 1 46 ? -23.891 -3.965 -3.406 1 93.5 46 HIS B CA 1
ATOM 1425 C C . HIS B 1 46 ? -22.484 -4.531 -3.219 1 93.5 46 HIS B C 1
ATOM 1427 O O . HIS B 1 46 ? -22.078 -5.441 -3.943 1 93.5 46 HIS B O 1
ATOM 1433 N N . ILE B 1 47 ? -21.844 -3.986 -2.229 1 96.44 47 ILE B N 1
ATOM 1434 C CA . ILE B 1 47 ? -20.484 -4.414 -1.955 1 96.44 47 ILE B CA 1
ATOM 1435 C C . ILE B 1 47 ? -20.5 -5.773 -1.266 1 96.44 47 ILE B C 1
ATOM 1437 O O . ILE B 1 47 ? -21.109 -5.938 -0.209 1 96.44 47 ILE B O 1
ATOM 1441 N N . GLU B 1 48 ? -19.797 -6.73 -1.874 1 96.75 48 GLU B N 1
ATOM 1442 C CA . GLU B 1 48 ? -19.719 -8.078 -1.313 1 96.75 48 GLU B CA 1
ATOM 1443 C C . GLU B 1 48 ? -18.359 -8.305 -0.629 1 96.75 48 GLU B C 1
ATOM 1445 O O . GLU B 1 48 ? -18.25 -9.164 0.243 1 96.75 48 GLU B O 1
ATOM 1450 N N . GLY B 1 49 ? -17.375 -7.641 -1.077 1 97.88 49 GLY B N 1
ATOM 1451 C CA . GLY B 1 49 ? -16.031 -7.824 -0.56 1 97.88 49 GLY B CA 1
ATOM 1452 C C . GLY B 1 49 ? -15 -6.984 -1.286 1 97.88 49 GLY B C 1
ATOM 1453 O O . GLY B 1 49 ? -15.344 -6.055 -2.018 1 97.88 49 GLY B O 1
ATOM 1454 N N . ILE B 1 50 ? -13.766 -7.23 -0.995 1 98.69 50 ILE B N 1
ATOM 1455 C CA . ILE B 1 50 ? -12.648 -6.562 -1.646 1 98.69 50 ILE B CA 1
ATOM 1456 C C . ILE B 1 50 ? -11.484 -7.535 -1.795 1 98.69 50 ILE B C 1
ATOM 1458 O O . ILE B 1 50 ? -11.25 -8.375 -0.92 1 98.69 50 ILE B O 1
ATOM 1462 N N . LEU B 1 51 ? -10.828 -7.504 -2.916 1 98.81 51 LEU B N 1
ATOM 1463 C CA . LEU B 1 51 ? -9.656 -8.328 -3.189 1 98.81 51 LEU B CA 1
ATOM 1464 C C . LEU B 1 51 ? -8.438 -7.465 -3.486 1 98.81 51 LEU B C 1
ATOM 1466 O O . LEU B 1 51 ? -8.438 -6.691 -4.445 1 98.81 51 LEU B O 1
ATOM 1470 N N . SER B 1 52 ? -7.426 -7.574 -2.658 1 98.62 52 SER B N 1
ATOM 1471 C CA . SER B 1 52 ? -6.211 -6.781 -2.816 1 98.62 52 SER B CA 1
ATOM 1472 C C . SER B 1 52 ? -5.031 -7.652 -3.23 1 98.62 52 SER B C 1
ATOM 1474 O O . SER B 1 52 ? -5.148 -8.875 -3.297 1 98.62 52 SER B O 1
ATOM 1476 N N . GLU B 1 53 ? -3.908 -6.98 -3.57 1 98.56 53 GLU B N 1
ATOM 1477 C CA . GLU B 1 53 ? -2.65 -7.676 -3.836 1 98.56 53 GLU B CA 1
ATOM 1478 C C . GLU B 1 53 ? -2.26 -8.578 -2.67 1 98.56 53 GLU B C 1
ATOM 1480 O O . GLU B 1 53 ? -1.759 -9.688 -2.877 1 98.56 53 GLU B O 1
ATOM 1485 N N . ARG B 1 54 ? -2.547 -8.148 -1.446 1 98.31 54 ARG B N 1
ATOM 1486 C CA . ARG B 1 54 ? -2.25 -8.945 -0.26 1 98.31 54 ARG B CA 1
ATOM 1487 C C . ARG B 1 54 ? -3.078 -10.227 -0.239 1 98.31 54 ARG B C 1
ATOM 1489 O O . ARG B 1 54 ? -2.596 -11.273 0.183 1 98.31 54 ARG B O 1
ATOM 1496 N N . ASP B 1 55 ? -4.293 -10.133 -0.594 1 98.44 55 ASP B N 1
ATOM 1497 C CA . ASP B 1 55 ? -5.145 -11.312 -0.675 1 98.44 55 ASP B CA 1
ATOM 1498 C C . ASP B 1 55 ? -4.574 -12.336 -1.659 1 98.44 55 ASP B C 1
ATOM 1500 O O . ASP B 1 55 ? -4.66 -13.539 -1.429 1 98.44 55 ASP B O 1
ATOM 1504 N N . VAL B 1 56 ? -4.043 -11.828 -2.797 1 98.69 56 VAL B N 1
ATOM 1505 C CA . VAL B 1 56 ? -3.428 -12.703 -3.789 1 98.69 56 VAL B CA 1
ATOM 1506 C C . VAL B 1 56 ? -2.258 -13.453 -3.162 1 98.69 56 VAL B C 1
ATOM 1508 O O . VAL B 1 56 ? -2.166 -14.68 -3.275 1 98.69 56 VAL B O 1
ATOM 1511 N N . VAL B 1 57 ? -1.423 -12.75 -2.498 1 98.62 57 VAL B N 1
ATOM 1512 C CA . VAL B 1 57 ? -0.244 -13.336 -1.872 1 98.62 57 VAL B CA 1
ATOM 1513 C C . VAL B 1 57 ? -0.672 -14.359 -0.821 1 98.62 57 VAL B C 1
ATOM 1515 O O . VAL B 1 57 ? -0.114 -15.453 -0.748 1 98.62 57 VAL B O 1
ATOM 1518 N N . ARG B 1 58 ? -1.637 -14.016 -0.063 1 98.38 58 ARG B N 1
ATOM 1519 C CA . ARG B 1 58 ? -2.148 -14.914 0.967 1 98.38 58 ARG B CA 1
ATOM 1520 C C . ARG B 1 58 ? -2.684 -16.203 0.353 1 98.38 58 ARG B C 1
ATOM 1522 O O . ARG B 1 58 ? -2.424 -17.297 0.862 1 98.38 58 ARG B O 1
ATOM 1529 N N . ALA B 1 59 ? -3.439 -16.078 -0.682 1 98.5 59 ALA B N 1
ATOM 1530 C CA . ALA B 1 59 ? -4.004 -17.25 -1.356 1 98.5 59 ALA B CA 1
ATOM 1531 C C . ALA B 1 59 ? -2.902 -18.156 -1.893 1 98.5 59 ALA B C 1
ATOM 1533 O O . ALA B 1 59 ? -2.982 -19.375 -1.764 1 98.5 59 ALA B O 1
ATOM 1534 N N . LEU B 1 60 ? -1.885 -17.516 -2.52 1 98.38 60 LEU B N 1
ATOM 1535 C CA . LEU B 1 60 ? -0.762 -18.266 -3.061 1 98.38 60 LEU B CA 1
ATOM 1536 C C . LEU B 1 60 ? -0.018 -19.016 -1.951 1 98.38 60 LEU B C 1
ATOM 1538 O O . LEU B 1 60 ? 0.365 -20.172 -2.119 1 98.38 60 LEU B O 1
ATOM 1542 N N . ALA B 1 61 ? 0.201 -18.297 -0.849 1 98.12 61 ALA B N 1
ATOM 1543 C CA . ALA B 1 61 ? 0.917 -18.906 0.274 1 98.12 61 ALA B CA 1
ATOM 1544 C C . ALA B 1 61 ? 0.152 -20.094 0.834 1 98.12 61 ALA B C 1
ATOM 1546 O O . ALA B 1 61 ? 0.757 -21.062 1.299 1 98.12 61 ALA B O 1
ATOM 1547 N N . ALA B 1 62 ? -1.144 -20.016 0.827 1 97 62 ALA B N 1
ATOM 1548 C CA . ALA B 1 62 ? -1.986 -21.078 1.379 1 97 62 ALA B CA 1
ATOM 1549 C C . ALA B 1 62 ? -2.035 -22.281 0.444 1 97 62 ALA B C 1
ATOM 1551 O O . ALA B 1 62 ? -1.923 -23.422 0.891 1 97 62 ALA B O 1
ATOM 1552 N N . GLN B 1 63 ? -2.244 -22.031 -0.887 1 94.62 63 GLN B N 1
ATOM 1553 C CA . GLN B 1 63 ? -2.342 -23.094 -1.885 1 94.62 63 GLN B CA 1
ATOM 1554 C C . GLN B 1 63 ? -1.828 -22.609 -3.242 1 94.62 63 GLN B C 1
ATOM 1556 O O . GLN B 1 63 ? -2.617 -22.281 -4.125 1 94.62 63 GLN B O 1
ATOM 1561 N N . GLU B 1 64 ? -0.698 -22.828 -3.426 1 92.06 64 GLU B N 1
ATOM 1562 C CA . GLU B 1 64 ? -0.027 -22.297 -4.605 1 92.06 64 GLU B CA 1
ATOM 1563 C C . GLU B 1 64 ? -0.621 -22.859 -5.887 1 92.06 64 GLU B C 1
ATOM 1565 O O . GLU B 1 64 ? -1.091 -22.109 -6.746 1 92.06 64 GLU B O 1
ATOM 1570 N N . SER B 1 65 ? -0.719 -24.203 -6.027 1 90.69 65 SER B N 1
ATOM 1571 C CA . SER B 1 65 ? -1.063 -24.875 -7.277 1 90.69 65 SER B CA 1
ATOM 1572 C C . SER B 1 65 ? -2.529 -24.656 -7.633 1 90.69 65 SER B C 1
ATOM 1574 O O . SER B 1 65 ? -2.898 -24.688 -8.812 1 90.69 65 SER B O 1
ATOM 1576 N N . GLN B 1 66 ? -3.346 -24.297 -6.66 1 94.06 66 GLN B N 1
ATOM 1577 C CA . GLN B 1 66 ? -4.777 -24.188 -6.926 1 94.06 66 GLN B CA 1
ATOM 1578 C C . GLN B 1 66 ? -5.262 -22.75 -6.762 1 94.06 66 GLN B C 1
ATOM 1580 O O . GLN B 1 66 ? -6.414 -22.453 -7.07 1 94.06 66 GLN B O 1
ATOM 1585 N N . ALA B 1 67 ? -4.418 -21.938 -6.375 1 97 67 ALA B N 1
ATOM 1586 C CA . ALA B 1 67 ? -4.836 -20.594 -5.984 1 97 67 ALA B CA 1
ATOM 1587 C C . ALA B 1 67 ? -5.469 -19.859 -7.16 1 97 67 ALA B C 1
ATOM 1589 O O . ALA B 1 67 ? -6.531 -19.25 -7.02 1 97 67 ALA B O 1
ATOM 1590 N N . MET B 1 68 ? -4.918 -20 -8.328 1 97.5 68 MET B N 1
ATOM 1591 C CA . MET B 1 68 ? -5.305 -19.156 -9.453 1 97.5 68 MET B CA 1
ATOM 1592 C C . MET B 1 68 ? -6.672 -19.562 -9.992 1 97.5 68 MET B C 1
ATOM 1594 O O . MET B 1 68 ? -7.336 -18.766 -10.672 1 97.5 68 MET B O 1
ATOM 1598 N N . SER B 1 69 ? -7.062 -20.766 -9.711 1 97.81 69 SER B N 1
ATOM 1599 C CA . SER B 1 69 ? -8.344 -21.25 -10.211 1 97.81 69 SER B CA 1
ATOM 1600 C C . SER B 1 69 ? -9.461 -21 -9.203 1 97.81 69 SER B C 1
ATOM 1602 O O . SER B 1 69 ? -10.641 -21.172 -9.523 1 97.81 69 SER B O 1
ATOM 1604 N N . LYS B 1 70 ? -9.125 -20.578 -8.008 1 98.38 70 LYS B N 1
ATOM 1605 C CA . LYS B 1 70 ? -10.141 -20.281 -6.996 1 98.38 70 LYS B CA 1
ATOM 1606 C C . LYS B 1 70 ? -10.984 -19.078 -7.398 1 98.38 70 LYS B C 1
ATOM 1608 O O . LYS B 1 70 ? -10.516 -18.203 -8.125 1 98.38 70 LYS B O 1
ATOM 1613 N N . SER B 1 71 ? -12.211 -19.094 -6.891 1 98.69 71 SER B N 1
ATOM 1614 C CA . SER B 1 71 ? -13.07 -17.938 -7.125 1 98.69 71 SER B CA 1
ATOM 1615 C C . SER B 1 71 ? -12.664 -16.75 -6.25 1 98.69 71 SER B C 1
ATOM 1617 O O . SER B 1 71 ? -12.102 -16.938 -5.168 1 98.69 71 SER B O 1
ATOM 1619 N N . VAL B 1 72 ? -12.953 -15.555 -6.707 1 98.75 72 VAL B N 1
ATOM 1620 C CA . VAL B 1 72 ? -12.727 -14.344 -5.922 1 98.75 72 VAL B CA 1
ATOM 1621 C C . VAL B 1 72 ? -13.422 -14.477 -4.566 1 98.75 72 VAL B C 1
ATOM 1623 O O . VAL B 1 72 ? -12.852 -14.094 -3.537 1 98.75 72 VAL B O 1
ATOM 1626 N N . ALA B 1 73 ? -14.586 -15.062 -4.527 1 98.5 73 ALA B N 1
ATOM 1627 C CA . ALA B 1 73 ? -15.352 -15.242 -3.295 1 98.5 73 ALA B CA 1
ATOM 1628 C C . ALA B 1 73 ? -14.555 -16.031 -2.268 1 98.5 73 ALA B C 1
ATOM 1630 O O . ALA B 1 73 ? -14.664 -15.797 -1.063 1 98.5 73 ALA B O 1
ATOM 1631 N N . GLU B 1 74 ? -13.75 -16.906 -2.658 1 98.25 74 GLU B N 1
ATOM 1632 C CA . GLU B 1 74 ? -12.992 -17.797 -1.776 1 98.25 74 GLU B CA 1
ATOM 1633 C C . GLU B 1 74 ? -11.758 -17.094 -1.221 1 98.25 74 GLU B C 1
ATOM 1635 O O . GLU B 1 74 ? -11.156 -17.562 -0.251 1 98.25 74 GLU B O 1
ATOM 1640 N N . VAL B 1 75 ? -11.336 -16.016 -1.865 1 98.31 75 VAL B N 1
ATOM 1641 C CA . VAL B 1 75 ? -10.023 -15.453 -1.552 1 98.31 75 VAL B CA 1
ATOM 1642 C C . VAL B 1 75 ? -10.195 -14.039 -0.993 1 98.31 75 VAL B C 1
ATOM 1644 O O . VAL B 1 75 ? -9.375 -13.578 -0.197 1 98.31 75 VAL B O 1
ATOM 1647 N N . MET B 1 76 ? -11.25 -13.352 -1.342 1 98.5 76 MET B N 1
ATOM 1648 C CA . MET B 1 76 ? -11.445 -11.945 -1.006 1 98.5 76 MET B CA 1
ATOM 1649 C C . MET B 1 76 ? -11.68 -11.766 0.492 1 98.5 76 MET B C 1
ATOM 1651 O O . MET B 1 76 ? -11.914 -12.742 1.205 1 98.5 76 MET B O 1
ATOM 1655 N N . THR B 1 77 ? -11.477 -10.547 0.925 1 98.06 77 THR B N 1
ATOM 1656 C CA . THR B 1 77 ? -11.977 -10.148 2.238 1 98.06 77 THR B CA 1
ATOM 1657 C C . THR B 1 77 ? -13.461 -9.828 2.178 1 98.06 77 THR B C 1
ATOM 1659 O O . THR B 1 77 ? -13.883 -8.906 1.47 1 98.06 77 THR B O 1
ATOM 1662 N N . SER B 1 78 ? -14.227 -10.523 2.902 1 96.19 78 SER B N 1
ATOM 1663 C CA . SER B 1 78 ? -15.672 -10.352 2.818 1 96.19 78 SER B CA 1
ATOM 1664 C C . SER B 1 78 ? -16.172 -9.344 3.846 1 96.19 78 SER B C 1
ATOM 1666 O O . SER B 1 78 ? -17.172 -8.656 3.617 1 96.19 78 SER B O 1
ATOM 1668 N N . LYS B 1 79 ? -15.539 -9.25 5.008 1 93.44 79 LYS B N 1
ATOM 1669 C CA . LYS B 1 79 ? -15.906 -8.234 6 1 93.44 79 LYS B CA 1
ATOM 1670 C C . LYS B 1 79 ? -15.234 -6.898 5.688 1 93.44 79 LYS B C 1
ATOM 1672 O O . LYS B 1 79 ? -14.391 -6.43 6.453 1 93.44 79 LYS B O 1
ATOM 1677 N N . VAL B 1 80 ? -15.758 -6.293 4.688 1 94.19 80 VAL B N 1
ATOM 1678 C CA . VAL B 1 80 ? -15.148 -5.078 4.16 1 94.19 80 VAL B CA 1
ATOM 1679 C C . VAL B 1 80 ? -15.539 -3.883 5.027 1 94.19 80 VAL B C 1
ATOM 1681 O O . VAL B 1 80 ? -16.703 -3.715 5.379 1 94.19 80 VAL B O 1
ATOM 1684 N N . GLN B 1 81 ? -14.641 -3.133 5.449 1 96.31 81 GLN B N 1
ATOM 1685 C CA . GLN B 1 81 ? -14.922 -1.844 6.07 1 96.31 81 GLN B CA 1
ATOM 1686 C C . GLN B 1 81 ? -15.094 -0.751 5.02 1 96.31 81 GLN B C 1
ATOM 1688 O O . GLN B 1 81 ? -14.273 -0.631 4.105 1 96.31 81 GLN B O 1
ATOM 1693 N N . VAL B 1 82 ? -16.141 0.014 5.145 1 97.56 82 VAL B N 1
ATOM 1694 C CA . VAL B 1 82 ? -16.438 1.071 4.184 1 97.56 82 VAL B CA 1
ATOM 1695 C C . VAL B 1 82 ? -16.359 2.432 4.867 1 97.56 82 VAL B C 1
ATOM 1697 O O . VAL B 1 82 ? -16.391 2.518 6.098 1 97.56 82 VAL B O 1
ATOM 1700 N N . CYS B 1 83 ? -16.203 3.447 4.086 1 98.12 83 CYS B N 1
ATOM 1701 C CA . CYS B 1 83 ? -16.312 4.812 4.578 1 98.12 83 CYS B CA 1
ATOM 1702 C C . CYS B 1 83 ? -17.359 5.594 3.783 1 98.12 83 CYS B C 1
ATOM 1704 O O . CYS B 1 83 ? -17.953 5.062 2.85 1 98.12 83 CYS B O 1
ATOM 1706 N N . HIS B 1 84 ? -17.609 6.766 4.27 1 98.31 84 HIS B N 1
ATOM 1707 C CA . HIS B 1 84 ? -18.594 7.648 3.637 1 98.31 84 HIS B CA 1
ATOM 1708 C C . HIS B 1 84 ? -17.969 8.992 3.275 1 98.31 84 HIS B C 1
ATOM 1710 O O . HIS B 1 84 ? -16.891 9.336 3.771 1 98.31 84 HIS B O 1
ATOM 1716 N N . GLU B 1 85 ? -18.672 9.656 2.455 1 97.62 85 GLU B N 1
ATOM 1717 C CA . GLU B 1 85 ? -18.109 10.883 1.896 1 97.62 85 GLU B CA 1
ATOM 1718 C C . GLU B 1 85 ? -17.859 11.922 2.988 1 97.62 85 GLU B C 1
ATOM 1720 O O . GLU B 1 85 ? -16.969 12.773 2.85 1 97.62 85 GLU B O 1
ATOM 1725 N N . HIS B 1 86 ? -18.531 11.812 4.086 1 97.38 86 HIS B N 1
ATOM 1726 C CA . HIS B 1 86 ? -18.422 12.828 5.125 1 97.38 86 HIS B CA 1
ATOM 1727 C C . HIS B 1 86 ? -17.25 12.516 6.066 1 97.38 86 HIS B C 1
ATOM 1729 O O . HIS B 1 86 ? -16.859 13.359 6.879 1 97.38 86 HIS B O 1
ATOM 1735 N N . HIS B 1 87 ? -16.766 11.297 6.012 1 97.31 87 HIS B N 1
ATOM 1736 C CA . HIS B 1 87 ? -15.609 10.977 6.852 1 97.31 87 HIS B CA 1
ATOM 1737 C C . HIS B 1 87 ? -14.43 11.891 6.539 1 97.31 87 HIS B C 1
ATOM 1739 O O . HIS B 1 87 ? -14.203 12.25 5.383 1 97.31 87 HIS B O 1
ATOM 1745 N N . THR B 1 88 ? -13.672 12.258 7.582 1 94.62 88 THR B N 1
ATOM 1746 C CA . THR B 1 88 ? -12.453 13.023 7.383 1 94.62 88 THR B CA 1
ATOM 1747 C C . THR B 1 88 ? -11.305 12.117 6.949 1 94.62 88 THR B C 1
ATOM 1749 O O . THR B 1 88 ? -11.328 10.914 7.195 1 94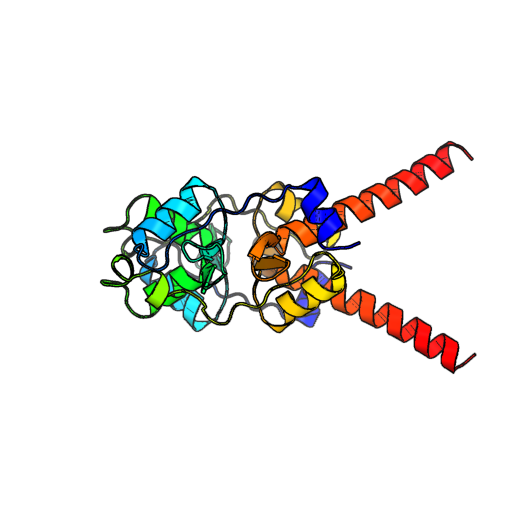.62 88 THR B O 1
ATOM 1752 N N . ILE B 1 89 ? -10.359 12.695 6.367 1 92.81 89 ILE B N 1
ATOM 1753 C CA . ILE B 1 89 ? -9.164 11.984 5.934 1 92.81 89 ILE B CA 1
ATOM 1754 C C . ILE B 1 89 ? -8.461 11.367 7.145 1 92.81 89 ILE B C 1
ATOM 1756 O O . ILE B 1 89 ? -7.984 10.227 7.082 1 92.81 89 ILE B O 1
ATOM 1760 N N . ASN B 1 90 ? -8.43 12.102 8.219 1 91.88 90 ASN B N 1
ATOM 1761 C CA . ASN B 1 90 ? -7.797 11.594 9.43 1 91.88 90 ASN B CA 1
ATOM 1762 C C . ASN B 1 90 ? -8.508 10.352 9.961 1 91.88 90 ASN B C 1
ATOM 1764 O O . ASN B 1 90 ? -7.863 9.406 10.414 1 91.88 90 ASN B O 1
ATOM 1768 N N . GLN B 1 91 ? -9.805 10.352 9.93 1 94.31 91 GLN B N 1
ATOM 1769 C CA . GLN B 1 91 ? -10.562 9.188 10.367 1 94.31 91 GLN B CA 1
ATOM 1770 C C . GLN B 1 91 ? -10.227 7.961 9.523 1 94.31 91 GLN B C 1
ATOM 1772 O O . GLN B 1 91 ? -10.008 6.875 10.07 1 94.31 91 GLN B O 1
ATOM 1777 N N . VAL B 1 92 ? -10.164 8.148 8.25 1 96.5 92 VAL B N 1
ATOM 1778 C CA . VAL B 1 92 ? -9.891 7.047 7.328 1 96.5 92 VAL B CA 1
ATOM 1779 C C . VAL B 1 92 ? -8.477 6.527 7.543 1 96.5 92 VAL B C 1
ATOM 1781 O O . VAL B 1 92 ? -8.25 5.316 7.59 1 96.5 92 VAL B O 1
ATOM 1784 N N . MET B 1 93 ? -7.52 7.43 7.742 1 95.44 93 MET B N 1
ATOM 1785 C CA . MET B 1 93 ? -6.133 7.043 8 1 95.44 93 MET B CA 1
ATOM 1786 C C . MET B 1 93 ? -6.035 6.184 9.258 1 95.44 93 MET B C 1
ATOM 1788 O O . MET B 1 93 ? -5.316 5.184 9.273 1 95.44 93 MET B O 1
ATOM 1792 N N . LYS B 1 94 ? -6.754 6.578 10.266 1 95.88 94 LYS B N 1
ATOM 1793 C CA . LYS B 1 94 ? -6.723 5.844 11.531 1 95.88 94 LYS B CA 1
ATOM 1794 C C . LYS B 1 94 ? -7.258 4.426 11.352 1 95.88 94 LYS B C 1
ATOM 1796 O O . LYS B 1 94 ? -6.664 3.469 11.859 1 95.88 94 LYS B O 1
ATOM 1801 N N . ILE B 1 95 ? -8.281 4.312 10.656 1 96.75 95 ILE B N 1
ATOM 1802 C CA . ILE B 1 95 ? -8.883 3.002 10.43 1 96.75 95 ILE B CA 1
ATOM 1803 C C . ILE B 1 95 ? -7.926 2.125 9.625 1 96.75 95 ILE B C 1
ATOM 1805 O O . ILE B 1 95 ? -7.684 0.97 9.984 1 96.75 95 ILE B O 1
ATOM 1809 N N . MET B 1 96 ? -7.332 2.688 8.531 1 97.19 96 MET B N 1
ATOM 1810 C CA . MET B 1 96 ? -6.41 1.929 7.684 1 97.19 96 MET B CA 1
ATOM 1811 C C . MET B 1 96 ? -5.188 1.484 8.477 1 97.19 96 MET B C 1
ATOM 1813 O O . MET B 1 96 ? -4.723 0.352 8.336 1 97.19 96 MET B O 1
ATOM 1817 N N . THR B 1 97 ? -4.688 2.338 9.273 1 95.5 97 THR B N 1
ATOM 1818 C CA . THR B 1 97 ? -3.496 2.029 10.062 1 95.5 97 THR B CA 1
ATOM 1819 C C . THR B 1 97 ? -3.801 0.962 11.109 1 95.5 97 THR B C 1
ATOM 1821 O O . THR B 1 97 ? -3.072 -0.027 11.227 1 95.5 97 THR B O 1
ATOM 1824 N N . ARG B 1 98 ? -4.879 1.123 11.805 1 95.44 98 ARG B N 1
ATOM 1825 C CA . ARG B 1 98 ? -5.262 0.2 12.867 1 95.44 98 ARG B CA 1
ATOM 1826 C C . ARG B 1 98 ? -5.574 -1.183 12.305 1 95.44 98 ARG B C 1
ATOM 1828 O O . ARG B 1 98 ? -5.203 -2.197 12.898 1 95.44 98 ARG B O 1
ATOM 1835 N N . SER B 1 99 ? -6.207 -1.187 11.234 1 96.12 99 SER B N 1
ATOM 1836 C CA . SER B 1 99 ? -6.68 -2.441 10.664 1 96.12 99 SER B CA 1
ATOM 1837 C C . SER B 1 99 ? -5.664 -3.018 9.68 1 96.12 99 SER B C 1
ATOM 1839 O O . SER B 1 99 ? -5.84 -4.129 9.18 1 96.12 99 SER B O 1
ATOM 1841 N N . ARG B 1 100 ? -4.676 -2.275 9.289 1 94.88 100 ARG B N 1
ATOM 1842 C CA 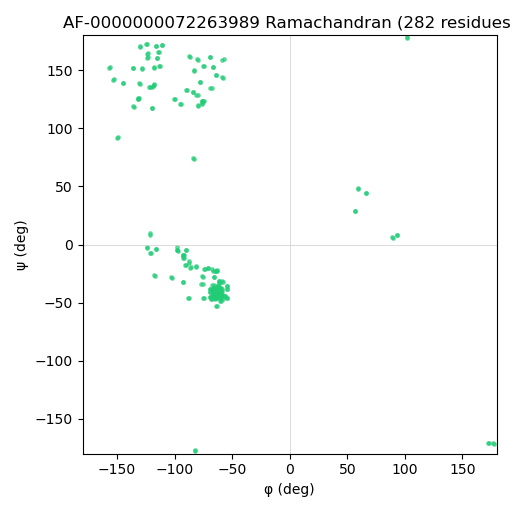. ARG B 1 100 ? -3.549 -2.668 8.445 1 94.88 100 ARG B CA 1
ATOM 1843 C C . ARG B 1 100 ? -4.008 -3.014 7.035 1 94.88 100 ARG B C 1
ATOM 1845 O O . ARG B 1 100 ? -3.646 -4.062 6.496 1 94.88 100 ARG B O 1
ATOM 1852 N N . PHE B 1 101 ? -4.871 -2.15 6.543 1 96.62 101 PHE B N 1
ATOM 1853 C CA . PHE B 1 101 ? -5.191 -2.236 5.125 1 96.62 101 PHE B CA 1
ATOM 1854 C C . PHE B 1 101 ? -5.062 -0.874 4.457 1 96.62 101 PHE B C 1
ATOM 1856 O O . PHE B 1 101 ? -4.977 0.151 5.133 1 96.62 101 PHE B O 1
ATOM 1863 N N . ARG B 1 102 ? -5.137 -0.888 3.096 1 96.69 102 ARG B N 1
ATOM 1864 C CA . ARG B 1 102 ? -4.742 0.327 2.387 1 96.69 102 ARG B CA 1
ATOM 1865 C C . ARG B 1 102 ? -5.898 0.868 1.55 1 96.69 102 ARG B C 1
ATOM 1867 O O . ARG B 1 102 ? -5.773 1.917 0.915 1 96.69 102 ARG B O 1
ATOM 1874 N N . HIS B 1 103 ? -6.996 0.11 1.456 1 97.81 103 HIS B N 1
ATOM 1875 C CA . HIS B 1 103 ? -8.102 0.503 0.595 1 97.81 103 HIS B CA 1
ATOM 1876 C C . HIS B 1 103 ? -9.43 0.434 1.343 1 97.81 103 HIS B C 1
ATOM 1878 O O . HIS B 1 103 ? -9.664 -0.488 2.129 1 97.81 103 HIS B O 1
ATOM 1884 N N . MET B 1 104 ? -10.219 1.434 1.08 1 98.25 104 MET B N 1
ATOM 1885 C CA . MET B 1 104 ? -11.562 1.462 1.653 1 98.25 104 MET B CA 1
ATOM 1886 C C . MET B 1 104 ? -12.594 1.885 0.61 1 98.25 104 MET B C 1
ATOM 1888 O O . MET B 1 104 ? -12.492 2.975 0.043 1 98.25 104 MET B O 1
ATOM 1892 N N . PRO B 1 105 ? -13.562 1.026 0.304 1 98.5 105 PRO B N 1
ATOM 1893 C CA . PRO B 1 105 ? -14.664 1.471 -0.55 1 98.5 105 PRO B CA 1
ATOM 1894 C C . PRO B 1 105 ? -15.5 2.572 0.095 1 98.5 105 PRO B C 1
ATOM 1896 O O . PRO B 1 105 ? -15.656 2.602 1.319 1 98.5 105 PRO B O 1
ATOM 1899 N N . VAL B 1 106 ? -15.992 3.463 -0.724 1 98.5 106 VAL B N 1
ATOM 1900 C CA . VAL B 1 106 ? -16.922 4.5 -0.281 1 98.5 106 VAL B CA 1
ATOM 1901 C C . VAL B 1 106 ? -18.344 4.102 -0.636 1 98.5 106 VAL B C 1
ATOM 1903 O O . VAL B 1 106 ? -18.641 3.777 -1.789 1 98.5 106 VAL B O 1
ATOM 1906 N N . GLU B 1 107 ? -19.109 4.098 0.355 1 97.38 107 GLU B N 1
ATOM 1907 C CA . GLU B 1 107 ? -20.484 3.629 0.185 1 97.38 107 GLU B CA 1
ATOM 1908 C C . GLU B 1 107 ? -21.5 4.742 0.48 1 97.38 107 GLU B C 1
ATOM 1910 O O . GLU B 1 107 ? -21.281 5.559 1.376 1 97.38 107 GLU B O 1
ATOM 1915 N N . GLU B 1 108 ? -22.516 4.863 -0.316 1 95.69 108 GLU B N 1
ATOM 1916 C CA . GLU B 1 108 ? -23.672 5.719 -0.068 1 95.69 108 GLU B CA 1
ATOM 1917 C C . GLU B 1 108 ? -24.969 4.961 -0.303 1 95.69 108 GLU B C 1
ATOM 1919 O O . GLU B 1 108 ? -25.219 4.477 -1.407 1 95.69 108 GLU B O 1
ATOM 1924 N N . GLY B 1 109 ? -25.859 4.914 0.663 1 91.88 109 GLY B N 1
ATOM 1925 C CA . GLY B 1 109 ? -27.141 4.246 0.532 1 91.88 109 GLY B CA 1
ATOM 1926 C C . GLY B 1 109 ? -27.016 2.781 0.154 1 91.88 109 GLY B C 1
ATOM 1927 O O . GLY B 1 109 ? -27.797 2.277 -0.664 1 91.88 109 GLY B O 1
ATOM 1928 N N . GLY B 1 110 ? -25.969 2.152 0.522 1 88.69 110 GLY B N 1
ATOM 1929 C CA . GLY B 1 110 ? -25.766 0.733 0.282 1 88.69 110 GLY B CA 1
ATOM 1930 C C . GLY B 1 110 ? -25.109 0.442 -1.052 1 88.69 110 GLY B C 1
ATOM 1931 O O . GLY B 1 110 ? -24.906 -0.72 -1.41 1 88.69 110 GLY B O 1
ATOM 1932 N N . LYS B 1 111 ? -24.734 1.547 -1.661 1 94 111 LYS B N 1
ATOM 1933 C CA . LYS B 1 111 ? -24.125 1.371 -2.982 1 94 111 LYS B CA 1
ATOM 1934 C C . LYS B 1 111 ? -22.688 1.872 -3.004 1 94 111 LYS B C 1
ATOM 1936 O O . LYS B 1 111 ? -22.344 2.795 -2.268 1 94 111 LYS B O 1
ATOM 1941 N N . LEU B 1 112 ? -21.922 1.245 -3.902 1 97.19 112 LEU B N 1
ATOM 1942 C CA . LEU B 1 112 ? -20.547 1.66 -4.113 1 97.19 112 LEU B CA 1
ATOM 1943 C C . LEU B 1 112 ? -20.484 2.965 -4.902 1 97.19 112 LEU B C 1
ATOM 1945 O O . LEU B 1 112 ? -21.016 3.051 -6.012 1 97.19 112 LEU B O 1
ATOM 1949 N N . VAL B 1 113 ? -19.797 4.027 -4.297 1 96.5 113 VAL B N 1
ATOM 1950 C CA . VAL B 1 113 ? -19.781 5.305 -5 1 96.5 113 VAL B CA 1
ATOM 1951 C C . VAL B 1 113 ? -18.344 5.762 -5.215 1 96.5 113 VAL B C 1
ATOM 1953 O O . VAL B 1 113 ? -18.109 6.832 -5.781 1 96.5 113 VAL B O 1
ATOM 1956 N N . GLY B 1 114 ? -17.406 5.039 -4.73 1 97.62 114 GLY B N 1
ATOM 1957 C CA . GLY B 1 114 ? -16 5.352 -4.918 1 97.62 114 GLY B CA 1
ATOM 1958 C C . GLY B 1 114 ? -15.078 4.453 -4.113 1 97.62 114 GLY B C 1
ATOM 1959 O O . GLY B 1 114 ? -15.523 3.449 -3.547 1 97.62 114 GLY B O 1
ATOM 1960 N N . ILE B 1 115 ? -13.852 4.77 -4.074 1 98.25 115 ILE B N 1
ATOM 1961 C CA . ILE B 1 115 ? -12.852 4.059 -3.279 1 98.25 115 ILE B CA 1
ATOM 1962 C C . ILE B 1 115 ? -11.711 5.012 -2.918 1 98.25 115 ILE B C 1
ATOM 1964 O O . ILE B 1 115 ? -11.32 5.855 -3.725 1 98.25 115 ILE B O 1
ATOM 1968 N N . ILE B 1 116 ? -11.227 4.836 -1.685 1 97.56 116 ILE B N 1
ATOM 1969 C CA . ILE B 1 116 ? -10.102 5.641 -1.214 1 97.56 116 ILE B CA 1
ATOM 1970 C C . ILE B 1 116 ? -8.945 4.73 -0.808 1 97.56 116 ILE B C 1
ATOM 1972 O O . ILE B 1 116 ? -9.164 3.68 -0.195 1 97.56 116 ILE B O 1
ATOM 1976 N N . SER B 1 117 ? -7.762 5.094 -1.225 1 97.5 117 SER B N 1
ATOM 1977 C CA . SER B 1 117 ? -6.566 4.355 -0.824 1 97.5 117 SER B CA 1
ATOM 1978 C C . SER B 1 117 ? -5.66 5.203 0.058 1 97.5 117 SER B C 1
ATOM 1980 O O . SER B 1 117 ? -5.844 6.418 0.158 1 97.5 117 SER B O 1
ATOM 1982 N N . ILE B 1 118 ? -4.73 4.535 0.686 1 96.75 118 ILE B N 1
ATOM 1983 C CA . ILE B 1 118 ? -3.729 5.238 1.478 1 96.75 118 ILE B CA 1
ATOM 1984 C C . ILE B 1 118 ? -2.914 6.164 0.576 1 96.75 118 ILE B C 1
ATOM 1986 O O . ILE B 1 118 ? -2.469 7.227 1.01 1 96.75 118 ILE B O 1
ATOM 1990 N N . GLY B 1 119 ? -2.738 5.75 -0.715 1 96 119 GLY B N 1
ATOM 1991 C CA . GLY B 1 119 ? -2.08 6.625 -1.671 1 96 119 GLY B CA 1
ATOM 1992 C C . GLY B 1 119 ? -2.834 7.918 -1.915 1 96 119 GLY B C 1
ATOM 1993 O O . GLY B 1 119 ? -2.227 8.984 -2.031 1 96 119 GLY B O 1
ATOM 1994 N N . ASP B 1 120 ? -4.137 7.871 -1.964 1 95.81 120 ASP B N 1
ATOM 1995 C CA . ASP B 1 120 ? -4.977 9.055 -2.145 1 95.81 120 ASP B CA 1
ATOM 1996 C C . ASP B 1 120 ? -4.816 10.023 -0.976 1 95.81 120 ASP B C 1
ATOM 1998 O O . ASP B 1 120 ? -4.727 11.234 -1.176 1 95.81 120 ASP B O 1
ATOM 2002 N N . VAL B 1 121 ? -4.828 9.406 0.212 1 93 121 VAL B N 1
ATOM 2003 C CA . VAL B 1 121 ? -4.742 10.188 1.438 1 93 121 VAL B CA 1
ATOM 2004 C C . VAL B 1 121 ? -3.396 10.906 1.498 1 93 121 VAL B C 1
ATOM 2006 O O . VAL B 1 121 ? -3.338 12.109 1.776 1 93 121 VAL B O 1
ATOM 2009 N N . VAL B 1 122 ? -2.35 10.203 1.208 1 94.69 122 VAL B N 1
ATOM 2010 C CA . VAL B 1 122 ? -1.004 10.766 1.255 1 94.69 122 VAL B CA 1
ATOM 2011 C C . VAL B 1 122 ? -0.849 11.828 0.169 1 94.69 122 VAL B C 1
ATOM 2013 O O . VAL B 1 122 ? -0.291 12.898 0.416 1 94.69 122 VAL B O 1
ATOM 2016 N N . LYS B 1 123 ? -1.342 11.516 -0.971 1 94.5 123 LYS B N 1
ATOM 2017 C CA . LYS B 1 123 ? -1.308 12.5 -2.055 1 94.5 123 LYS B CA 1
ATOM 2018 C C . LYS B 1 123 ? -2 13.797 -1.645 1 94.5 123 LYS B C 1
ATOM 2020 O O . LYS B 1 123 ? -1.469 14.883 -1.867 1 94.5 123 LYS B O 1
ATOM 2025 N N . ARG B 1 124 ? -3.086 13.727 -1.055 1 91 124 ARG B N 1
ATOM 2026 C CA . ARG B 1 124 ? -3.834 14.906 -0.63 1 91 124 ARG B CA 1
ATOM 2027 C C . ARG B 1 124 ? -3.068 15.688 0.433 1 91 124 ARG B C 1
ATOM 2029 O O . ARG B 1 124 ? -3.041 16.922 0.406 1 91 124 ARG B O 1
ATOM 2036 N N . ARG B 1 125 ? -2.479 14.938 1.329 1 86.19 125 ARG B N 1
ATOM 2037 C CA . ARG B 1 125 ? -1.703 15.594 2.379 1 86.19 125 ARG B CA 1
ATOM 2038 C C . ARG B 1 125 ? -0.54 16.375 1.791 1 86.19 125 ARG B C 1
ATOM 2040 O O . ARG B 1 125 ? -0.255 17.5 2.23 1 86.19 125 ARG B O 1
ATOM 2047 N N . ILE B 1 126 ? 0.111 15.797 0.867 1 89.56 126 ILE B N 1
ATOM 2048 C CA . ILE B 1 126 ? 1.222 16.469 0.202 1 89.56 126 ILE B CA 1
ATOM 2049 C C . ILE B 1 126 ? 0.722 17.75 -0.477 1 89.56 126 ILE B C 1
ATOM 2051 O O . ILE B 1 126 ? 1.353 18.797 -0.373 1 89.56 126 ILE B O 1
ATOM 2055 N N . GLU B 1 127 ? -0.365 17.609 -1.13 1 88.94 127 GLU B N 1
ATOM 2056 C CA . GLU B 1 127 ? -0.939 18.766 -1.817 1 88.94 127 GLU B CA 1
ATOM 2057 C C . GLU B 1 127 ? -1.313 19.859 -0.831 1 88.94 127 GLU B C 1
ATOM 2059 O O . GLU B 1 127 ? -1.125 21.047 -1.113 1 88.94 127 GLU B O 1
ATOM 2064 N N . ASP B 1 128 ? -1.8 19.5 0.262 1 83.19 128 ASP B N 1
ATOM 2065 C CA . ASP B 1 128 ? -2.176 20.469 1.29 1 83.19 128 ASP B CA 1
ATOM 2066 C C . ASP B 1 128 ? -0.948 21.188 1.832 1 83.19 128 ASP B C 1
ATOM 2068 O O . ASP B 1 128 ? -0.975 22.406 2.018 1 83.19 128 ASP B O 1
ATOM 2072 N N . VAL B 1 129 ? 0.057 20.5 2.088 1 79.62 129 VAL B N 1
ATOM 2073 C CA . VAL B 1 129 ? 1.285 21.078 2.619 1 79.62 129 VAL B CA 1
ATOM 2074 C C . VAL B 1 129 ? 1.895 22.031 1.593 1 79.62 129 VAL B C 1
ATOM 2076 O O . VAL B 1 129 ? 2.369 23.109 1.946 1 79.62 129 VAL B O 1
ATOM 2079 N N . GLU B 1 130 ? 1.814 21.594 0.381 1 85.06 130 GLU B N 1
ATOM 2080 C CA . GLU B 1 130 ? 2.373 22.438 -0.67 1 85.06 130 GLU B CA 1
ATOM 2081 C C . GLU B 1 130 ? 1.535 23.703 -0.868 1 85.06 130 GLU B C 1
ATOM 2083 O O . GLU B 1 130 ? 2.078 24.781 -1.107 1 85.06 130 GLU B O 1
ATOM 2088 N N . ARG B 1 131 ? 0.317 23.531 -0.771 1 84.25 131 ARG B N 1
ATOM 2089 C CA . ARG B 1 131 ? -0.572 24.672 -0.896 1 84.25 131 ARG B CA 1
ATOM 2090 C C . ARG B 1 131 ? -0.35 25.656 0.243 1 84.25 131 ARG B C 1
ATOM 2092 O O . ARG B 1 131 ? -0.308 26.875 0.02 1 84.25 131 ARG B O 1
ATOM 2099 N N . GLU B 1 132 ? -0.165 25.125 1.402 1 79.12 132 GLU B N 1
ATOM 2100 C CA . GLU B 1 132 ? 0.102 25.984 2.555 1 79.12 132 GLU B CA 1
ATOM 2101 C C . GLU B 1 132 ? 1.434 26.719 2.404 1 79.12 132 GLU B C 1
ATOM 2103 O O . GLU B 1 132 ? 1.533 27.906 2.705 1 79.12 132 GLU B O 1
ATOM 2108 N N . ALA B 1 133 ? 2.354 26.031 1.896 1 77.44 133 ALA B N 1
ATOM 2109 C CA . ALA B 1 133 ? 3.668 26.641 1.69 1 77.44 133 ALA B CA 1
ATOM 2110 C C . ALA B 1 133 ? 3.607 27.75 0.637 1 77.44 133 ALA B C 1
ATOM 2112 O O . ALA B 1 133 ? 4.227 28.797 0.795 1 77.44 133 ALA B O 1
ATOM 2113 N N . GLU B 1 134 ? 2.846 27.469 -0.334 1 85.25 134 GLU B N 1
ATOM 2114 C CA . GLU B 1 134 ? 2.691 28.453 -1.398 1 85.25 134 GLU B CA 1
ATOM 2115 C C . GLU B 1 134 ? 1.95 29.688 -0.9 1 85.25 134 GLU B C 1
ATOM 2117 O O . GLU B 1 134 ? 2.281 30.812 -1.283 1 85.25 134 GLU B O 1
ATOM 2122 N N . ASP B 1 135 ? 1.009 29.484 -0.117 1 83.94 135 ASP B N 1
ATOM 2123 C CA . ASP B 1 135 ? 0.247 30.594 0.451 1 83.94 135 ASP B CA 1
ATOM 2124 C C . ASP B 1 135 ? 1.131 31.469 1.335 1 83.94 135 ASP B C 1
ATOM 2126 O O . ASP B 1 135 ? 1.021 32.688 1.307 1 83.94 135 ASP B O 1
ATOM 2130 N N . ILE B 1 136 ? 1.938 30.875 2.006 1 80.81 136 ILE B N 1
ATOM 2131 C CA . ILE B 1 136 ? 2.848 31.594 2.883 1 80.81 136 ILE B CA 1
ATOM 2132 C C . ILE B 1 136 ? 3.848 32.375 2.047 1 80.81 136 ILE B C 1
ATOM 2134 O O . ILE B 1 136 ? 4.098 33.562 2.318 1 80.81 136 ILE B O 1
ATOM 2138 N N . ARG B 1 137 ? 4.289 31.719 1.004 1 83.75 137 ARG B N 1
ATOM 2139 C CA . ARG B 1 137 ? 5.25 32.375 0.123 1 83.75 137 ARG B CA 1
ATOM 2140 C C . ARG B 1 137 ? 4.617 33.562 -0.576 1 83.75 137 ARG B C 1
ATOM 2142 O O . ARG B 1 137 ? 5.234 34.625 -0.687 1 83.75 137 ARG B O 1
ATOM 2149 N N . THR B 1 138 ? 3.445 33.375 -1.048 1 86.5 138 THR B N 1
ATOM 2150 C CA . THR B 1 138 ? 2.707 34.438 -1.727 1 86.5 138 THR B CA 1
ATOM 2151 C C . THR B 1 138 ? 2.414 35.594 -0.771 1 86.5 138 THR B C 1
ATOM 2153 O O . THR B 1 138 ? 2.523 36.75 -1.147 1 86.5 138 THR B O 1
ATOM 2156 N N . TYR B 1 139 ? 2.141 35.281 0.432 1 86.94 139 TYR B N 1
ATOM 2157 C CA . TYR B 1 139 ? 1.869 36.312 1.452 1 86.94 139 TYR B CA 1
ATOM 2158 C C . TYR B 1 139 ? 3.117 37.125 1.754 1 86.94 139 TYR B C 1
ATOM 2160 O O . TYR B 1 139 ? 3.043 38.344 1.906 1 86.94 139 TYR B O 1
ATOM 2168 N N . ILE B 1 140 ? 4.203 36.438 1.707 1 83.69 140 ILE B N 1
ATOM 2169 C CA . ILE B 1 140 ? 5.473 37.094 2.012 1 83.69 140 ILE B CA 1
ATOM 2170 C C . ILE B 1 140 ? 5.891 37.969 0.839 1 83.69 140 ILE B C 1
ATOM 2172 O O . ILE B 1 140 ? 6.387 39.094 1.038 1 83.69 140 ILE B O 1
ATOM 2176 N N . ALA B 1 141 ? 5.535 37.438 -0.256 1 88.94 141 ALA B N 1
ATOM 2177 C CA . ALA B 1 141 ? 5.945 38.156 -1.457 1 88.94 141 ALA B CA 1
ATOM 2178 C C . ALA B 1 141 ? 5.074 39.406 -1.673 1 88.94 141 ALA B C 1
ATOM 2180 O O . ALA B 1 141 ? 5.512 40.375 -2.291 1 88.94 141 ALA B O 1
ATOM 2181 N N . THR B 1 142 ? 3.92 39.312 -1.208 1 80.94 142 THR B N 1
ATOM 2182 C CA . THR B 1 142 ? 3.004 40.406 -1.441 1 80.94 142 THR B CA 1
ATOM 2183 C C . THR B 1 142 ? 2.973 41.344 -0.237 1 80.94 142 THR B C 1
ATOM 2185 O O . THR B 1 142 ? 2.445 42.469 -0.321 1 80.94 142 THR B O 1
ATOM 2188 N N . ALA B 1 143 ? 3.609 41.062 0.81 1 74.19 143 ALA B N 1
ATOM 2189 C CA . ALA B 1 143 ? 3.65 41.906 1.996 1 74.19 143 ALA B CA 1
ATOM 2190 C C . ALA B 1 143 ? 4.859 42.844 1.963 1 74.19 143 ALA B C 1
ATOM 2192 O O . ALA B 1 143 ? 5.883 42.531 1.354 1 74.19 143 ALA B O 1
#

Sequence (286 aa):
MTVRSILETKGRDVVVIASADTLSQAVAMLNKHKIGALVVCDEAGHIEGILSERDVVRALAAQESQAMSKSVAEVMTSKVQVCHEHHTINQVMKIMTRSRFRHMPVEEGGKLVGIISIGDVVKRRIEDVEREAEDIRTYIATAMTVRSILETKGRDVVVIASADTLSQAVAMLNKHKIGALVVCDEAGHIEGILSERDVVRALAAQESQAMSKSVAEVMTSKVQVCHEHHTINQVMKIMTRSRFRHMPVEEGGKLVGIISIGDVVKRRIEDVEREAEDIRTYIATA

Radius of gyration: 20.3 Å; Cα contacts (8 Å, |Δi|>4): 465; chains: 2; bounding box: 55×67×50 Å